Protein AF-A0A938H9A3-F1 (afdb_monomer)

Secondary structure (DSSP, 8-state):
----GGGTTTS-GGGG--S-TTSTTS-PPPHHHHHHHHHHHHH--------TTSPPPHHHHHHHHHHHHTS--GGG---EEEEEE-SHHHHHHHHHHTTT-HHHHH-S-EEEEEE-GGGHHHHHHHHHHHHHHT--SSPPHHHHHHHHIIIIIHHHHH---TT-HHHHHHHHHHHHHHHHS-------HHHHHHHTT-

Structure (mmCIF, N/CA/C/O backbone):
data_AF-A0A938H9A3-F1
#
_entry.id   AF-A0A938H9A3-F1
#
loop_
_atom_site.group_PDB
_atom_site.id
_atom_site.type_symbol
_atom_site.label_atom_id
_atom_site.label_alt_id
_atom_site.label_comp_id
_atom_site.label_asym_id
_atom_site.label_entity_id
_atom_site.label_seq_id
_atom_site.pdbx_PDB_ins_code
_atom_site.Cartn_x
_atom_site.Cartn_y
_atom_site.Cartn_z
_atom_site.occupancy
_atom_site.B_iso_or_equiv
_atom_site.auth_seq_id
_atom_site.auth_comp_id
_atom_site.auth_asym_id
_atom_site.auth_atom_id
_atom_site.pdbx_PDB_model_num
ATOM 1 N N . MET A 1 1 ? -1.604 11.537 12.075 1.00 36.50 1 MET A N 1
ATOM 2 C CA . MET A 1 1 ? -0.138 11.611 11.916 1.00 36.50 1 MET A CA 1
ATOM 3 C C . MET A 1 1 ? 0.189 11.120 10.515 1.00 36.50 1 MET A C 1
ATOM 5 O O . MET A 1 1 ? -0.029 9.947 10.255 1.00 36.50 1 MET A O 1
ATOM 9 N N . SER A 1 2 ? 0.586 12.010 9.600 1.00 35.44 2 SER A N 1
ATOM 10 C CA . SER A 1 2 ? 1.117 11.590 8.297 1.00 35.44 2 SER A CA 1
ATOM 11 C C . SER A 1 2 ? 2.516 11.046 8.558 1.00 35.44 2 SER A C 1
ATOM 13 O O . SER A 1 2 ? 3.365 11.792 9.040 1.00 35.44 2 SER A O 1
ATOM 15 N N . LEU A 1 3 ? 2.739 9.749 8.345 1.00 40.53 3 LEU A N 1
ATOM 16 C CA . LEU A 1 3 ? 4.088 9.190 8.403 1.00 40.53 3 LEU A CA 1
ATOM 17 C C . LEU A 1 3 ? 4.903 9.850 7.291 1.00 40.53 3 LEU A C 1
ATOM 19 O O . LEU A 1 3 ? 4.514 9.819 6.124 1.00 40.53 3 LEU A O 1
ATOM 23 N N . ASP A 1 4 ? 5.995 10.499 7.674 1.00 37.88 4 ASP A N 1
ATOM 24 C CA . ASP A 1 4 ? 6.901 11.155 6.746 1.00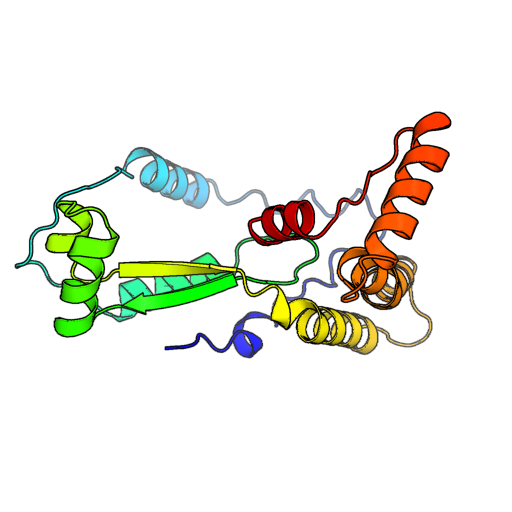 37.88 4 ASP A CA 1
ATOM 25 C C . ASP A 1 4 ? 7.704 10.084 5.994 1.00 37.88 4 ASP A C 1
ATOM 27 O O . ASP A 1 4 ? 8.732 9.583 6.456 1.00 37.88 4 ASP A O 1
ATOM 31 N N . LEU A 1 5 ? 7.150 9.658 4.856 1.00 44.19 5 LEU A N 1
ATOM 32 C CA . LEU A 1 5 ? 7.667 8.569 4.023 1.00 44.19 5 LEU A CA 1
ATOM 33 C C . LEU A 1 5 ? 9.072 8.860 3.465 1.00 44.19 5 LEU A C 1
ATOM 35 O O . LEU A 1 5 ? 9.740 7.933 3.011 1.00 44.19 5 LEU A O 1
ATOM 39 N N . GLU A 1 6 ? 9.557 10.106 3.536 1.00 43.22 6 GLU A N 1
ATOM 40 C CA . GLU A 1 6 ? 10.932 10.457 3.157 1.00 43.22 6 GLU A CA 1
ATOM 41 C C . GLU A 1 6 ? 11.979 9.785 4.060 1.00 43.22 6 GLU A C 1
ATOM 43 O O . GLU A 1 6 ? 13.072 9.461 3.596 1.00 43.22 6 GLU A O 1
ATOM 48 N N . LYS A 1 7 ? 11.638 9.473 5.319 1.00 39.75 7 LYS A N 1
ATOM 49 C CA . LYS A 1 7 ? 12.567 8.824 6.263 1.00 39.75 7 LYS A CA 1
ATOM 50 C C . LYS A 1 7 ? 12.681 7.306 6.099 1.00 39.75 7 LYS A C 1
ATOM 52 O O . LYS A 1 7 ? 13.639 6.718 6.590 1.00 39.75 7 LYS A O 1
ATOM 57 N N . ILE A 1 8 ? 11.742 6.665 5.402 1.00 45.97 8 ILE A N 1
ATOM 58 C CA . ILE A 1 8 ? 11.699 5.198 5.246 1.00 45.97 8 ILE A CA 1
ATOM 59 C C . ILE A 1 8 ? 12.479 4.741 3.988 1.00 45.97 8 ILE A C 1
ATOM 61 O O . ILE A 1 8 ? 12.881 3.585 3.878 1.00 45.97 8 ILE A O 1
ATOM 65 N N . GLY A 1 9 ? 12.776 5.657 3.058 1.00 43.03 9 GLY A N 1
ATOM 66 C CA . GLY A 1 9 ? 13.319 5.359 1.724 1.00 43.03 9 GLY A CA 1
ATOM 67 C C . GLY A 1 9 ? 14.836 5.159 1.584 1.00 43.03 9 GLY A C 1
ATOM 68 O O . GLY A 1 9 ? 15.297 4.989 0.459 1.00 43.03 9 GLY A O 1
ATOM 69 N N . SER A 1 10 ? 15.627 5.163 2.663 1.00 39.09 10 SER A N 1
ATOM 70 C CA . SER A 1 10 ? 17.102 5.072 2.578 1.00 39.09 10 SER A CA 1
ATOM 71 C C . SER A 1 10 ? 17.664 3.639 2.509 1.00 39.09 10 SER A C 1
ATOM 73 O O . SER A 1 10 ? 18.883 3.462 2.476 1.00 39.09 10 SER A O 1
ATOM 75 N N . LEU A 1 11 ? 16.828 2.599 2.491 1.00 38.78 11 LEU A N 1
ATOM 76 C CA . LEU A 1 11 ? 17.310 1.221 2.350 1.00 38.78 11 LEU A CA 1
ATOM 77 C C . LEU A 1 11 ? 17.548 0.892 0.870 1.00 38.78 11 LEU A C 1
ATOM 79 O O . LEU A 1 11 ? 16.657 0.393 0.193 1.00 38.78 11 LEU A O 1
ATOM 83 N N . ASP A 1 12 ? 18.740 1.241 0.380 1.00 36.50 12 ASP A N 1
ATOM 84 C CA . ASP A 1 12 ? 19.556 0.579 -0.658 1.00 36.50 12 ASP A CA 1
ATOM 85 C C . ASP A 1 12 ? 18.858 -0.319 -1.712 1.00 36.50 12 ASP A C 1
ATOM 87 O O . ASP A 1 12 ? 19.339 -1.393 -2.091 1.00 36.50 12 ASP A O 1
ATOM 91 N N . SER A 1 13 ? 17.735 0.136 -2.269 1.00 40.19 13 SER A N 1
ATOM 92 C CA . SER A 1 13 ? 16.970 -0.604 -3.286 1.00 40.19 13 SER A CA 1
ATOM 93 C C . SER A 1 13 ? 17.666 -0.657 -4.656 1.00 40.19 13 SER A C 1
ATOM 95 O O . SER A 1 13 ? 17.283 -1.447 -5.520 1.00 40.19 13 SER A O 1
ATOM 97 N N . TYR A 1 14 ? 18.742 0.115 -4.850 1.00 36.72 14 TYR A N 1
ATOM 98 C CA . TYR A 1 14 ? 19.507 0.163 -6.102 1.00 36.72 14 TYR A CA 1
ATOM 99 C C . TYR A 1 14 ? 20.665 -0.839 -6.181 1.00 36.72 14 TYR A C 1
ATOM 101 O O . TYR A 1 14 ? 21.208 -1.058 -7.265 1.00 36.72 14 TYR A O 1
ATOM 109 N N . SER A 1 15 ? 20.991 -1.533 -5.087 1.00 34.56 15 SER A N 1
ATOM 110 C CA . SER A 1 15 ? 22.020 -2.586 -5.074 1.00 34.56 15 SER A CA 1
ATOM 111 C C . SER A 1 15 ? 21.601 -3.874 -5.812 1.00 34.56 15 SER A C 1
ATOM 113 O O . SER A 1 15 ? 22.440 -4.724 -6.113 1.00 34.56 15 SER A O 1
ATOM 115 N N . CYS A 1 16 ? 20.317 -4.021 -6.162 1.00 37.44 16 CYS A N 1
ATOM 116 C CA . CYS A 1 16 ? 19.754 -5.269 -6.691 1.00 37.44 16 CYS A CA 1
ATOM 117 C C . CYS A 1 16 ? 19.621 -5.346 -8.226 1.00 37.44 16 CYS A C 1
ATOM 119 O O . CYS A 1 16 ? 19.144 -6.356 -8.737 1.00 37.44 16 CYS A O 1
ATOM 121 N N . LEU A 1 17 ? 20.068 -4.340 -8.990 1.00 39.31 17 LEU A N 1
ATOM 122 C CA . LEU A 1 17 ? 20.064 -4.383 -10.469 1.00 39.31 17 LEU A CA 1
ATOM 123 C C . LEU A 1 17 ? 21.443 -4.714 -11.072 1.00 39.31 17 LEU A C 1
ATOM 125 O O . LEU A 1 17 ? 21.772 -4.300 -12.186 1.00 39.31 17 LEU A O 1
ATOM 129 N N . GLY A 1 18 ? 22.251 -5.478 -10.332 1.00 35.09 18 GLY A N 1
ATOM 130 C CA . GLY A 1 18 ? 23.528 -6.026 -10.782 1.00 35.09 18 GLY A CA 1
ATOM 131 C C . GLY A 1 18 ? 23.355 -7.345 -11.536 1.00 35.09 18 GLY A C 1
ATOM 132 O O . GLY A 1 18 ? 22.731 -8.288 -11.057 1.00 35.09 18 GLY A O 1
ATOM 133 N N . ASN A 1 19 ? 23.937 -7.412 -12.729 1.00 40.81 19 ASN A N 1
ATOM 134 C CA . ASN A 1 19 ? 24.000 -8.595 -13.578 1.00 40.81 19 ASN A CA 1
ATOM 135 C C . ASN A 1 19 ? 24.748 -9.731 -12.844 1.00 40.81 19 ASN A C 1
ATOM 137 O O . ASN A 1 19 ? 25.963 -9.661 -12.677 1.00 40.81 19 ASN A O 1
ATOM 141 N N . GLY A 1 20 ? 24.039 -10.759 -12.369 1.00 37.12 20 GLY A N 1
ATOM 142 C CA . GLY A 1 20 ? 24.676 -11.894 -11.699 1.00 37.12 20 GLY A CA 1
ATOM 143 C C . GLY A 1 20 ? 23.688 -12.856 -11.050 1.00 37.12 20 GLY A C 1
ATOM 144 O O . GLY A 1 20 ? 23.306 -12.687 -9.897 1.00 37.12 20 GLY A O 1
ATOM 145 N N . ARG A 1 21 ? 23.352 -13.943 -11.753 1.00 39.38 21 ARG A N 1
ATOM 146 C CA . ARG A 1 21 ? 22.617 -15.112 -11.225 1.00 39.38 21 ARG A CA 1
ATOM 147 C C . ARG A 1 21 ? 23.347 -15.864 -10.086 1.00 39.38 21 ARG A C 1
ATOM 149 O O . ARG A 1 21 ? 22.930 -16.961 -9.735 1.00 39.38 21 ARG A O 1
ATOM 156 N N . SER A 1 22 ? 24.411 -15.311 -9.497 1.00 39.59 22 SER A N 1
ATOM 157 C CA . SER A 1 22 ? 25.271 -15.999 -8.523 1.00 39.59 22 SER A CA 1
ATOM 158 C C . SER A 1 22 ? 25.331 -15.386 -7.116 1.00 39.59 22 SER A C 1
ATOM 160 O O . SER A 1 22 ? 25.926 -16.012 -6.248 1.00 39.59 22 SER A O 1
ATOM 162 N N . LYS A 1 23 ? 24.704 -14.231 -6.826 1.00 40.59 23 LYS A N 1
ATOM 163 C CA . LYS A 1 23 ? 24.781 -13.594 -5.483 1.00 40.59 23 LYS A CA 1
ATOM 164 C C . LYS A 1 23 ? 23.559 -13.765 -4.566 1.00 40.59 23 LYS A C 1
ATOM 166 O O . LYS A 1 23 ? 23.610 -13.346 -3.419 1.00 40.59 23 LYS A O 1
ATOM 171 N N . LEU A 1 24 ? 22.483 -14.414 -5.015 1.00 44.06 24 LEU A N 1
ATOM 172 C CA . LEU A 1 24 ? 21.269 -14.625 -4.201 1.00 44.06 24 LEU A CA 1
ATOM 173 C C . LEU A 1 24 ? 21.320 -15.868 -3.290 1.00 44.06 24 LEU A C 1
ATOM 175 O O . LEU A 1 24 ? 20.321 -16.200 -2.660 1.00 44.06 24 LEU A O 1
ATOM 179 N N . ARG A 1 25 ? 22.452 -16.582 -3.223 1.00 40.28 25 ARG A N 1
ATOM 180 C CA . ARG A 1 25 ? 22.535 -17.882 -2.534 1.00 40.28 25 ARG A CA 1
ATOM 181 C C . ARG A 1 25 ? 22.954 -17.841 -1.062 1.00 40.28 25 ARG A C 1
ATOM 183 O O . ARG A 1 25 ? 22.993 -18.897 -0.447 1.00 40.28 25 ARG A O 1
ATOM 190 N N . GLU A 1 26 ? 23.200 -16.677 -0.468 1.00 51.53 26 GLU A N 1
ATOM 191 C CA . GLU A 1 26 ? 23.658 -16.587 0.927 1.00 51.53 26 GLU A CA 1
ATOM 192 C C . GLU A 1 26 ? 22.906 -15.514 1.708 1.00 51.53 26 GLU A C 1
ATOM 194 O O . GLU A 1 26 ? 23.331 -14.364 1.789 1.00 51.53 26 GLU A O 1
ATOM 199 N N . ARG A 1 27 ? 21.756 -15.924 2.252 1.00 54.56 27 ARG A N 1
ATOM 200 C CA . ARG A 1 27 ? 21.142 -15.488 3.522 1.00 54.56 27 ARG A CA 1
ATOM 201 C C . ARG A 1 27 ? 19.745 -16.105 3.590 1.00 54.56 27 ARG A C 1
ATOM 203 O O . ARG A 1 27 ? 18.732 -15.419 3.482 1.00 54.56 27 ARG A O 1
ATOM 210 N N . LEU A 1 28 ? 19.684 -17.430 3.728 1.00 54.91 28 LEU A N 1
ATOM 211 C CA . LEU A 1 28 ? 18.455 -18.037 4.235 1.00 54.91 28 LEU A CA 1
ATOM 212 C C . LEU A 1 28 ? 18.214 -17.441 5.634 1.00 54.91 28 LEU A C 1
ATOM 214 O O . LEU A 1 28 ? 19.179 -17.344 6.401 1.00 54.91 28 LEU A O 1
ATOM 218 N N . PRO A 1 29 ? 16.992 -16.984 5.962 1.00 59.75 29 PRO A N 1
ATOM 219 C CA . PRO A 1 29 ? 16.700 -16.505 7.306 1.00 59.75 29 PRO A CA 1
ATOM 220 C C . PRO A 1 29 ? 17.104 -17.587 8.308 1.00 59.75 29 PRO A C 1
ATOM 222 O O . PRO A 1 29 ? 16.873 -18.774 8.066 1.00 59.75 29 PRO A O 1
ATOM 225 N N . SER A 1 30 ? 17.755 -17.189 9.405 1.00 61.16 30 SER A N 1
ATOM 226 C CA . SER A 1 30 ? 18.121 -18.140 10.455 1.00 61.16 30 SER A CA 1
ATOM 227 C C . SER A 1 30 ? 16.869 -18.924 10.871 1.00 61.16 30 SER A C 1
ATOM 229 O O . SER A 1 30 ? 15.771 -18.364 10.925 1.00 61.16 30 SER A O 1
ATOM 231 N N . CYS A 1 31 ? 17.019 -20.225 11.137 1.00 62.62 31 CYS A N 1
ATOM 232 C CA . CYS A 1 31 ? 15.906 -21.125 11.476 1.00 62.62 31 CYS A CA 1
ATOM 233 C C . CYS A 1 31 ? 14.977 -20.531 12.561 1.00 62.62 31 CYS A C 1
ATOM 235 O O . CYS A 1 31 ? 13.755 -20.645 12.476 1.00 62.62 31 CYS A O 1
ATOM 237 N N . MET A 1 32 ? 15.558 -19.782 13.506 1.00 67.38 32 MET A N 1
ATOM 238 C CA . MET A 1 32 ? 14.850 -19.066 14.568 1.00 67.38 32 MET A CA 1
ATOM 239 C C . MET A 1 32 ? 13.850 -18.020 14.045 1.00 67.38 32 MET A C 1
ATOM 241 O O . MET A 1 32 ? 12.715 -17.973 14.509 1.00 67.38 32 MET A O 1
ATOM 245 N N . HIS A 1 33 ? 14.219 -17.203 13.050 1.00 80.62 33 HIS A N 1
ATOM 246 C CA . HIS A 1 33 ? 13.300 -16.207 12.482 1.00 80.62 33 HIS A CA 1
ATOM 247 C C . HIS A 1 33 ? 12.121 -16.857 11.753 1.00 80.62 33 HIS A C 1
ATOM 249 O O . HIS A 1 33 ?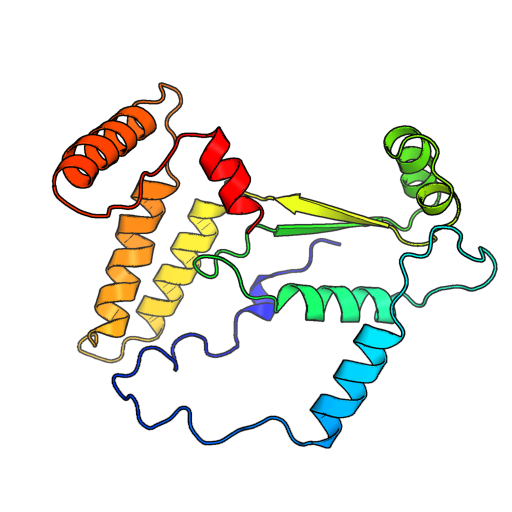 11.015 -16.320 11.778 1.00 80.62 33 HIS A O 1
ATOM 255 N N . SER A 1 34 ? 12.344 -18.020 11.133 1.00 88.44 34 SER A N 1
ATOM 256 C CA . SER A 1 34 ? 11.287 -18.763 10.444 1.00 88.44 34 SER A CA 1
ATOM 257 C C . SER A 1 34 ? 10.240 -19.308 11.416 1.00 88.44 34 SER A C 1
ATOM 259 O O . SER A 1 34 ? 9.051 -19.231 11.120 1.00 88.44 34 SER A O 1
ATOM 261 N N . GLN A 1 35 ? 10.661 -19.837 12.569 1.00 93.25 35 GLN A N 1
ATOM 262 C CA . GLN A 1 35 ? 9.745 -20.396 13.570 1.00 93.25 35 GLN A CA 1
ATOM 263 C C . GLN A 1 35 ? 8.886 -19.310 14.223 1.00 93.25 35 GLN A C 1
ATOM 265 O O . GLN A 1 35 ? 7.663 -19.409 14.194 1.00 93.25 35 GLN A O 1
ATOM 270 N N . SER A 1 36 ? 9.496 -18.225 14.711 1.00 94.12 36 SER A N 1
ATOM 271 C CA . SER A 1 36 ? 8.736 -17.123 15.317 1.00 94.12 36 SER A CA 1
ATOM 272 C C . SER A 1 36 ? 7.763 -16.472 14.330 1.00 94.12 36 SER A C 1
ATOM 274 O O . SER A 1 36 ? 6.666 -16.069 14.709 1.00 94.12 36 SER A O 1
ATOM 276 N N . PHE A 1 37 ? 8.134 -16.369 13.048 1.00 92.94 37 PHE A N 1
ATOM 277 C CA . PHE A 1 37 ? 7.213 -15.872 12.027 1.00 92.94 37 PHE A CA 1
ATOM 278 C C . PHE A 1 37 ? 6.019 -16.815 11.829 1.00 92.94 37 PHE A C 1
ATOM 280 O O . PHE A 1 37 ? 4.882 -16.346 11.762 1.00 92.94 37 PHE A O 1
ATOM 287 N N . GLN A 1 38 ? 6.263 -18.127 11.787 1.00 94.81 38 GLN A N 1
ATOM 288 C CA . GLN A 1 38 ? 5.207 -19.129 11.661 1.00 94.81 38 GLN A CA 1
ATOM 289 C C . GLN A 1 38 ? 4.230 -19.069 12.845 1.00 94.81 38 GLN A C 1
ATOM 291 O O . GLN A 1 38 ? 3.022 -19.009 12.633 1.00 94.81 38 GLN A O 1
ATOM 296 N N . GLU A 1 39 ? 4.735 -18.960 14.076 1.00 96.69 39 GLU A N 1
ATOM 297 C CA . GLU A 1 39 ? 3.906 -18.801 15.279 1.00 96.69 39 GLU A CA 1
ATOM 298 C C . GLU A 1 39 ? 3.004 -17.562 15.209 1.00 96.69 39 GLU A C 1
ATOM 300 O O . GLU A 1 39 ? 1.823 -17.634 15.544 1.00 96.69 39 GLU A O 1
ATOM 305 N N . ILE A 1 40 ? 3.522 -16.425 14.726 1.00 95.94 40 ILE A N 1
ATOM 306 C CA . ILE A 1 40 ? 2.727 -15.200 14.544 1.00 95.94 40 ILE A CA 1
ATOM 307 C C . ILE A 1 40 ? 1.599 -15.430 13.530 1.00 95.94 40 ILE A C 1
ATOM 309 O O . ILE A 1 40 ? 0.461 -15.007 13.764 1.00 95.94 40 ILE A O 1
ATOM 313 N N . VAL A 1 41 ? 1.897 -16.092 12.407 1.00 96.12 41 VAL A N 1
ATOM 314 C CA . VAL A 1 41 ? 0.906 -16.410 11.367 1.00 96.12 41 VAL A CA 1
ATOM 315 C C . VAL A 1 41 ? -0.181 -17.335 11.918 1.00 96.12 41 VAL A C 1
ATOM 317 O O . VAL A 1 41 ? -1.368 -17.052 11.726 1.00 96.12 41 VAL A O 1
ATOM 320 N N . ASP A 1 42 ? 0.209 -18.375 12.654 1.00 97.38 42 ASP A N 1
ATOM 321 C CA . ASP A 1 42 ? -0.698 -19.377 13.219 1.00 97.38 42 ASP A CA 1
ATOM 322 C C . ASP A 1 42 ? -1.502 -18.853 14.409 1.00 97.38 42 ASP A C 1
ATOM 324 O O . ASP A 1 42 ? -2.630 -19.301 14.635 1.00 97.38 42 ASP A O 1
ATOM 328 N N . PHE A 1 43 ? -0.974 -17.881 15.152 1.00 97.81 43 PHE A N 1
ATOM 329 C CA . PHE A 1 43 ? -1.671 -17.221 16.254 1.00 97.81 43 PHE A CA 1
ATOM 330 C C . PHE A 1 43 ? -2.702 -16.195 15.765 1.00 97.81 43 PHE A C 1
ATOM 332 O O . PHE A 1 43 ? -3.758 -16.032 16.378 1.00 97.81 43 PHE A O 1
ATOM 339 N N . ARG A 1 44 ? -2.439 -15.502 14.649 1.00 97.06 44 ARG A N 1
ATOM 340 C CA . ARG A 1 44 ? -3.284 -14.401 14.158 1.00 97.06 44 ARG A CA 1
ATOM 341 C C . ARG A 1 44 ? -4.741 -14.836 13.958 1.00 97.06 44 ARG A C 1
ATOM 343 O O . ARG A 1 44 ? -5.046 -15.782 13.231 1.00 97.06 44 ARG A O 1
ATOM 350 N N . ARG A 1 45 ? -5.682 -14.070 14.515 1.00 96.50 45 ARG A N 1
ATOM 351 C CA . ARG A 1 45 ? -7.130 -14.231 14.295 1.00 96.50 45 ARG A CA 1
ATOM 352 C C . ARG A 1 45 ? -7.762 -12.923 13.828 1.00 96.50 45 ARG A C 1
ATOM 354 O O . ARG A 1 45 ? -7.257 -11.837 14.098 1.00 96.50 45 ARG A O 1
ATOM 361 N N . SER A 1 46 ? -8.880 -13.029 13.111 1.00 96.31 46 SER A N 1
ATOM 362 C CA . SER A 1 46 ? -9.729 -11.876 12.789 1.00 96.31 46 SER A CA 1
ATOM 363 C C . SER A 1 46 ? -10.646 -11.575 13.975 1.00 96.31 46 SER A C 1
ATOM 365 O O . SER A 1 46 ? -11.785 -12.047 14.024 1.00 96.31 46 SER A O 1
ATOM 367 N N . ASN A 1 47 ? -10.130 -10.809 14.933 1.00 94.94 47 ASN A N 1
ATOM 368 C CA . ASN A 1 47 ? -10.866 -10.392 16.124 1.00 94.94 47 ASN A CA 1
ATOM 369 C C . ASN A 1 47 ? -11.874 -9.292 15.766 1.00 94.94 47 ASN A C 1
ATOM 371 O O . ASN A 1 47 ? -11.555 -8.366 15.024 1.00 94.94 47 ASN A O 1
ATOM 375 N N . ARG A 1 48 ? -13.109 -9.420 16.264 1.00 96.38 48 ARG A N 1
ATOM 376 C CA . ARG A 1 48 ? -14.230 -8.510 15.945 1.00 96.38 48 ARG A CA 1
ATOM 377 C C . ARG A 1 48 ? -14.868 -7.865 17.176 1.00 96.38 48 ARG A C 1
ATOM 379 O O . ARG A 1 48 ? -15.877 -7.179 17.050 1.00 96.38 48 ARG A O 1
ATOM 386 N N . LEU A 1 49 ? -14.294 -8.113 18.344 1.00 96.25 49 LEU A N 1
ATOM 387 C CA . LEU A 1 49 ? -14.680 -7.544 19.623 1.00 96.25 49 LEU A CA 1
ATOM 388 C C . LEU A 1 49 ? -13.392 -7.357 20.422 1.00 96.25 49 LEU A C 1
ATOM 390 O O . LEU A 1 49 ? -12.561 -8.265 20.461 1.00 96.25 49 LEU A O 1
ATOM 394 N N . PHE A 1 50 ? -13.221 -6.176 20.997 1.00 95.81 50 PHE A N 1
ATOM 395 C CA . PHE A 1 50 ? -12.023 -5.789 21.733 1.00 95.81 50 PHE A CA 1
ATOM 396 C C . PHE A 1 50 ? -12.427 -5.391 23.147 1.00 95.81 50 PHE A C 1
ATOM 398 O O . PHE A 1 50 ? -13.482 -4.786 23.333 1.00 95.81 50 PHE A O 1
ATOM 405 N N . ASP A 1 51 ? -11.603 -5.738 24.130 1.00 96.06 51 ASP A N 1
ATOM 406 C CA . ASP A 1 51 ? -11.796 -5.258 25.493 1.00 96.06 51 ASP A CA 1
ATOM 407 C C . ASP A 1 51 ? -11.439 -3.771 25.565 1.00 96.0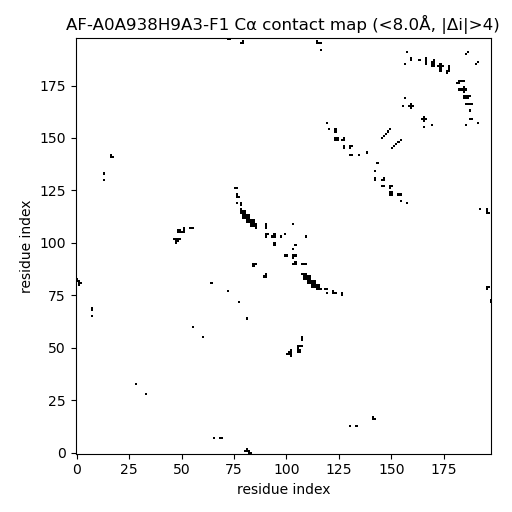6 51 ASP A C 1
ATOM 409 O O . ASP A 1 51 ? -10.305 -3.373 25.301 1.00 96.06 51 ASP A O 1
ATOM 413 N N . THR A 1 52 ? -12.417 -2.946 25.928 1.00 93.12 52 THR A N 1
ATOM 414 C CA . THR A 1 52 ? -12.248 -1.495 26.021 1.00 93.12 52 THR A CA 1
ATOM 415 C C . THR A 1 52 ? -11.411 -1.076 27.223 1.00 93.12 52 THR A C 1
ATOM 417 O O . THR A 1 52 ? -10.926 0.051 27.233 1.00 93.12 52 THR A O 1
ATOM 420 N N . ASN A 1 53 ? -11.220 -1.961 28.206 1.00 95.00 53 ASN A N 1
ATOM 421 C CA . ASN A 1 53 ? -10.454 -1.682 29.422 1.00 95.00 53 ASN A CA 1
ATOM 422 C C . ASN A 1 53 ? -8.961 -1.991 29.282 1.00 95.00 53 ASN A C 1
ATOM 424 O O . ASN A 1 53 ? -8.177 -1.583 30.134 1.00 95.00 53 ASN A O 1
ATOM 428 N N . THR A 1 54 ? -8.559 -2.693 28.220 1.00 94.69 54 THR A N 1
ATOM 429 C CA . THR A 1 54 ? -7.155 -3.010 27.951 1.00 94.69 54 THR A CA 1
ATOM 430 C C . THR A 1 54 ? -6.584 -1.985 26.969 1.00 94.69 54 THR A C 1
ATOM 432 O O . THR A 1 54 ? -6.879 -2.075 25.775 1.00 94.69 54 THR A O 1
ATOM 435 N N . PRO A 1 55 ? -5.808 -0.983 27.421 1.00 92.81 55 PRO A N 1
ATOM 436 C CA . PRO A 1 55 ? -5.234 0.014 26.530 1.00 92.81 55 PRO A CA 1
ATOM 437 C C . PRO A 1 55 ? -4.173 -0.600 25.611 1.00 92.81 55 PRO A C 1
ATOM 439 O O . PRO A 1 55 ? -3.383 -1.447 26.033 1.00 92.81 55 PRO A O 1
ATOM 442 N N . VAL A 1 56 ? -4.111 -0.135 24.363 1.00 94.06 56 VAL A N 1
ATOM 443 C CA . VAL A 1 56 ? -3.002 -0.447 23.451 1.00 94.06 56 VAL A CA 1
ATOM 444 C C . VAL A 1 56 ? -2.014 0.723 23.440 1.00 94.06 56 VAL A C 1
ATOM 446 O O . VAL A 1 56 ? -2.414 1.840 23.115 1.00 94.06 56 VAL A O 1
ATOM 449 N N . PRO A 1 57 ? -0.729 0.505 23.765 1.00 96.25 57 PRO A N 1
ATOM 450 C CA . PRO A 1 57 ? 0.253 1.582 23.734 1.00 96.25 57 PRO A CA 1
ATOM 451 C C . PRO A 1 57 ? 0.477 2.142 22.322 1.00 96.25 57 PRO A C 1
ATOM 453 O O . PRO A 1 57 ? 0.515 1.404 21.331 1.00 96.25 57 PRO A O 1
ATOM 456 N N . GLU A 1 58 ? 0.665 3.456 22.225 1.00 96.06 58 GLU A N 1
ATOM 457 C CA . GLU A 1 58 ? 0.807 4.174 20.954 1.00 96.06 58 GLU A CA 1
ATOM 458 C C . GLU A 1 58 ? 2.030 3.720 20.149 1.00 96.06 58 GLU A C 1
ATOM 460 O O . GLU A 1 58 ? 1.962 3.551 18.928 1.00 96.06 58 GLU A O 1
ATOM 465 N N . GLU A 1 59 ? 3.133 3.442 20.836 1.00 97.38 59 GLU A N 1
ATOM 466 C CA . GLU A 1 59 ? 4.377 2.961 20.249 1.00 97.38 59 GLU A CA 1
ATOM 467 C C . GLU A 1 59 ? 4.215 1.595 19.568 1.00 97.38 59 GLU A C 1
ATOM 469 O O . GLU A 1 59 ? 4.912 1.294 18.596 1.00 97.38 59 GLU A O 1
ATOM 474 N N . VAL A 1 60 ? 3.266 0.767 20.024 1.00 96.56 60 VAL A N 1
ATOM 475 C CA . VAL A 1 60 ? 2.962 -0.521 19.389 1.00 96.56 60 VAL A CA 1
ATOM 476 C C . VAL A 1 60 ? 2.317 -0.292 18.026 1.00 96.56 60 VAL A C 1
ATOM 478 O O . VAL A 1 60 ? 2.698 -0.953 17.052 1.00 96.56 60 VAL A O 1
ATOM 481 N N . ILE A 1 61 ? 1.383 0.658 17.934 1.00 96.56 61 ILE A N 1
ATOM 482 C CA . ILE A 1 61 ? 0.724 1.011 16.673 1.00 96.56 61 ILE A CA 1
ATOM 483 C C . ILE A 1 61 ? 1.720 1.664 15.718 1.00 96.56 61 ILE A C 1
ATOM 485 O O . ILE A 1 61 ? 1.843 1.219 14.577 1.00 96.56 61 ILE A O 1
ATOM 489 N N . GLN A 1 62 ? 2.484 2.653 16.187 1.00 96.88 62 GLN A N 1
ATOM 490 C CA . GLN A 1 62 ? 3.481 3.337 15.367 1.00 96.88 62 GLN A CA 1
ATOM 491 C C . GLN A 1 62 ? 4.499 2.353 14.779 1.00 96.88 62 GLN A C 1
ATOM 493 O O . GLN A 1 62 ? 4.672 2.303 13.561 1.00 96.88 62 GLN A O 1
ATOM 498 N N . ARG A 1 63 ? 5.098 1.498 15.617 1.00 97.75 63 ARG A N 1
ATOM 499 C CA . ARG A 1 63 ? 6.059 0.480 15.170 1.00 97.75 63 ARG A CA 1
ATOM 500 C C . ARG A 1 63 ? 5.447 -0.494 14.163 1.00 97.75 63 ARG A C 1
ATOM 502 O O . ARG A 1 63 ? 6.135 -0.980 13.267 1.00 97.75 63 ARG A O 1
ATOM 509 N N . SER A 1 64 ? 4.160 -0.807 14.304 1.00 96.44 64 SER A N 1
ATOM 510 C CA . SER A 1 64 ? 3.453 -1.672 13.354 1.00 96.44 64 SER A CA 1
ATOM 511 C C . SER A 1 64 ? 3.256 -0.987 12.000 1.00 96.44 64 SER A C 1
ATOM 513 O O . SER A 1 64 ? 3.449 -1.628 10.970 1.00 96.44 64 SER A O 1
ATOM 515 N N . LEU A 1 65 ? 2.940 0.311 11.983 1.00 96.31 65 LEU A N 1
ATOM 516 C CA . LEU A 1 65 ? 2.805 1.092 10.750 1.00 96.31 65 LEU A CA 1
ATOM 517 C C . LEU A 1 65 ? 4.150 1.300 10.039 1.00 96.31 65 LEU A C 1
ATOM 519 O O . LEU A 1 65 ? 4.215 1.167 8.820 1.00 96.31 65 LEU A O 1
ATOM 523 N N . GLU A 1 66 ? 5.226 1.558 10.786 1.00 95.94 66 GLU A N 1
ATOM 524 C CA . GLU A 1 66 ? 6.591 1.650 10.244 1.00 95.94 66 GLU A CA 1
ATOM 525 C C . GLU A 1 66 ? 7.004 0.340 9.560 1.00 95.94 66 GLU A C 1
ATOM 527 O O . GLU A 1 66 ? 7.517 0.354 8.444 1.00 95.94 66 GLU A O 1
ATOM 532 N N . ARG A 1 67 ? 6.707 -0.808 10.182 1.00 95.62 67 ARG A N 1
ATOM 533 C CA . ARG A 1 67 ? 6.929 -2.129 9.572 1.00 95.62 67 ARG A CA 1
ATOM 534 C C . ARG A 1 67 ? 6.051 -2.350 8.344 1.00 95.62 67 ARG A C 1
ATOM 536 O O . ARG A 1 67 ? 6.540 -2.858 7.342 1.00 95.62 67 ARG A O 1
ATOM 543 N N . ALA A 1 68 ? 4.776 -1.965 8.402 1.00 95.12 68 ALA A N 1
ATOM 544 C CA . ALA A 1 68 ? 3.859 -2.098 7.272 1.00 95.12 68 ALA A CA 1
ATOM 545 C C . ALA A 1 68 ? 4.321 -1.277 6.057 1.00 95.12 68 ALA A C 1
ATOM 547 O O . ALA A 1 68 ? 4.197 -1.747 4.926 1.00 95.12 68 ALA A O 1
ATOM 548 N N . ALA A 1 69 ? 4.914 -0.100 6.278 1.00 92.94 69 ALA A N 1
ATOM 549 C CA . ALA A 1 69 ? 5.451 0.752 5.218 1.00 92.94 69 ALA A CA 1
ATOM 550 C C . ALA A 1 69 ? 6.632 0.122 4.451 1.00 92.94 69 ALA A C 1
ATOM 552 O O . ALA A 1 69 ? 6.885 0.515 3.316 1.00 92.94 69 ALA A O 1
ATOM 553 N N . LEU A 1 70 ? 7.313 -0.879 5.026 1.00 93.44 70 LEU A N 1
ATOM 554 C CA . LEU A 1 70 ? 8.379 -1.642 4.360 1.00 93.44 70 LEU A CA 1
ATOM 555 C C . LEU A 1 70 ? 7.849 -2.704 3.385 1.00 93.44 70 LEU A C 1
ATOM 557 O O . LEU A 1 70 ? 8.641 -3.411 2.759 1.00 93.44 70 LEU A O 1
ATOM 561 N N . SER A 1 71 ? 6.527 -2.851 3.261 1.00 93.06 71 SER A N 1
ATOM 562 C CA . SER A 1 71 ? 5.936 -3.792 2.310 1.00 93.06 71 SER A CA 1
ATOM 563 C C . SER A 1 71 ? 6.386 -3.463 0.879 1.00 93.06 71 SER A C 1
ATOM 565 O O . SER A 1 71 ? 6.459 -2.288 0.506 1.00 93.06 71 SER A O 1
ATOM 567 N N . PRO A 1 72 ? 6.675 -4.472 0.039 1.00 92.69 72 PRO A N 1
ATOM 568 C CA . PRO A 1 72 ? 6.955 -4.233 -1.370 1.00 92.69 72 PRO A CA 1
ATOM 569 C C . PRO A 1 72 ? 5.696 -3.722 -2.082 1.00 92.69 72 PRO A C 1
ATOM 571 O O . PRO A 1 72 ? 4.583 -4.110 -1.738 1.00 92.69 72 PRO A O 1
ATOM 574 N N . ASN A 1 73 ? 5.874 -2.884 -3.104 1.00 91.19 73 ASN A N 1
ATOM 575 C CA . ASN A 1 73 ? 4.791 -2.438 -3.984 1.00 91.19 73 ASN A CA 1
ATOM 576 C C . ASN A 1 73 ? 5.268 -2.229 -5.413 1.00 91.19 73 ASN A C 1
ATOM 578 O O . ASN A 1 73 ? 6.470 -2.136 -5.691 1.00 91.19 73 ASN A O 1
ATOM 582 N N . SER A 1 74 ? 4.303 -2.139 -6.326 1.00 88.31 74 SER A N 1
ATOM 583 C CA . SER A 1 74 ? 4.595 -1.957 -7.740 1.00 88.31 74 SER A CA 1
ATOM 584 C C . SER A 1 74 ? 5.422 -0.695 -7.962 1.00 88.31 74 SER A C 1
ATOM 586 O O . SER A 1 74 ? 5.022 0.410 -7.589 1.00 88.31 74 SER A O 1
ATOM 588 N N . SER A 1 75 ? 6.564 -0.860 -8.633 1.00 91.25 75 SER A N 1
ATOM 589 C CA . SER A 1 75 ? 7.456 0.245 -9.001 1.00 91.25 75 SER A CA 1
ATOM 590 C C . SER A 1 75 ? 8.032 1.021 -7.811 1.00 91.25 75 SER A C 1
ATOM 592 O O . SER A 1 75 ? 8.537 2.116 -8.021 1.00 91.25 75 SER A O 1
ATOM 594 N N . ASN A 1 76 ? 7.927 0.507 -6.579 1.00 93.75 76 ASN A N 1
ATOM 595 C CA . ASN A 1 76 ? 8.312 1.230 -5.364 1.00 93.75 76 ASN A CA 1
ATOM 596 C C . ASN A 1 76 ? 7.723 2.660 -5.297 1.00 93.75 76 ASN A C 1
ATOM 598 O O . ASN A 1 76 ? 8.384 3.621 -4.904 1.00 93.75 76 ASN A O 1
ATOM 602 N N . MET A 1 77 ? 6.479 2.821 -5.748 1.00 93.12 77 MET A N 1
ATOM 603 C CA . MET A 1 77 ? 5.793 4.113 -5.783 1.00 93.12 77 MET A CA 1
ATOM 604 C C . MET A 1 77 ? 5.169 4.488 -4.439 1.00 93.12 77 MET A C 1
ATOM 606 O O . MET A 1 77 ? 4.920 5.669 -4.217 1.00 93.12 77 MET A O 1
ATOM 610 N N . GLN A 1 78 ? 4.917 3.505 -3.564 1.00 93.44 78 GLN A N 1
ATOM 611 C CA . GLN A 1 78 ? 4.398 3.704 -2.203 1.00 93.44 78 GLN A CA 1
ATOM 612 C C . GLN A 1 78 ? 3.168 4.630 -2.188 1.00 93.44 78 GLN A C 1
ATOM 614 O O . GLN A 1 78 ? 3.110 5.622 -1.463 1.00 93.44 78 GLN A O 1
ATOM 619 N N . LEU A 1 79 ? 2.182 4.333 -3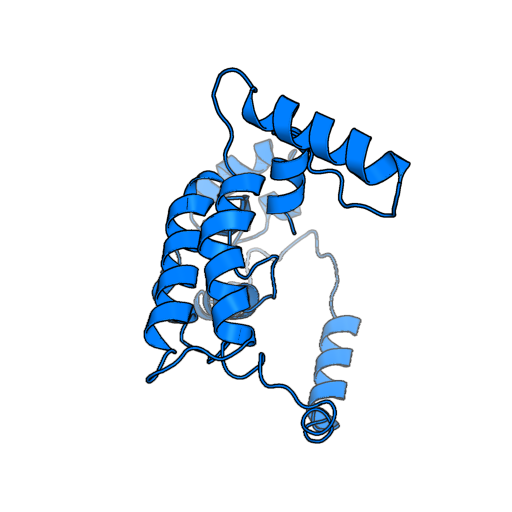.043 1.00 94.25 79 LEU A N 1
ATOM 620 C CA . LEU A 1 79 ? 0.959 5.134 -3.201 1.00 94.25 79 LEU A CA 1
ATOM 621 C C . LEU A 1 79 ? -0.093 4.798 -2.137 1.00 94.25 79 LEU A C 1
ATOM 623 O O . LEU A 1 79 ? -1.287 4.818 -2.425 1.00 94.25 79 LEU A O 1
ATOM 627 N N . TRP A 1 80 ? 0.338 4.488 -0.920 1.00 94.25 80 TRP A N 1
ATOM 628 C CA . TRP A 1 80 ? -0.526 4.262 0.231 1.00 94.25 80 TRP A CA 1
ATOM 629 C C . TRP A 1 80 ? -0.378 5.381 1.248 1.00 94.25 80 TRP A C 1
ATOM 631 O O . TRP A 1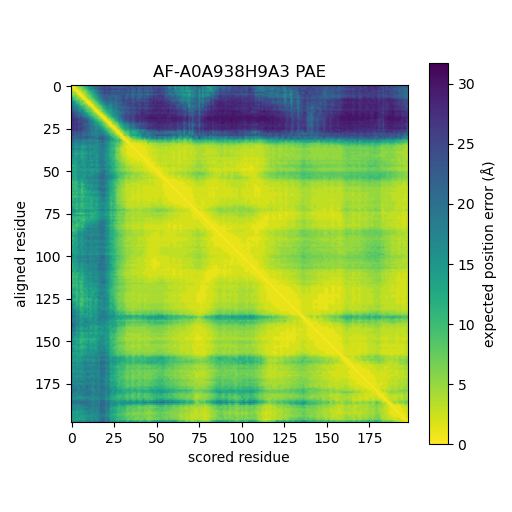 80 ? 0.674 6.003 1.384 1.00 94.25 80 TRP A O 1
ATOM 641 N N . GLU A 1 81 ? -1.442 5.594 2.004 1.00 94.56 81 GLU A N 1
ATOM 642 C CA . GLU A 1 81 ? -1.438 6.437 3.185 1.00 94.56 81 GLU A CA 1
ATOM 643 C C . GLU A 1 81 ? -2.276 5.785 4.282 1.00 94.56 81 GLU A C 1
ATOM 645 O O . GLU A 1 81 ? -3.282 5.119 4.015 1.00 94.56 81 GLU A O 1
ATOM 650 N N . PHE A 1 82 ? -1.814 5.947 5.522 1.00 95.69 82 PHE A N 1
ATOM 651 C CA . PHE A 1 82 ? -2.429 5.362 6.705 1.00 95.69 82 PHE A CA 1
ATOM 652 C C . PHE A 1 82 ? -2.963 6.481 7.597 1.00 95.69 82 PHE A C 1
ATOM 654 O O . PHE A 1 82 ? -2.194 7.254 8.173 1.00 95.69 82 PHE A O 1
ATOM 661 N N . HIS A 1 83 ? -4.282 6.546 7.760 1.00 96.56 83 HIS A N 1
ATOM 662 C CA . HIS A 1 83 ? -4.904 7.420 8.746 1.00 96.56 83 HIS A CA 1
ATOM 663 C C . HIS A 1 83 ? -5.100 6.648 10.043 1.00 96.56 83 HIS A C 1
ATOM 665 O O . HIS A 1 83 ? -5.973 5.788 10.150 1.00 96.56 83 HIS A O 1
ATOM 671 N N . TRP A 1 84 ? -4.273 6.964 11.034 1.00 97.56 84 TRP A N 1
ATOM 672 C CA . TRP A 1 84 ? -4.427 6.437 12.382 1.00 97.56 84 TRP A CA 1
ATOM 673 C C . TRP A 1 84 ? -5.436 7.271 13.175 1.00 97.56 84 TRP A C 1
ATOM 675 O O . TRP A 1 84 ? -5.166 8.415 13.549 1.00 97.56 84 TRP A O 1
ATOM 685 N N . ILE A 1 85 ? -6.600 6.676 13.419 1.00 97.31 85 ILE A N 1
ATOM 686 C CA . ILE A 1 85 ? -7.722 7.244 14.160 1.00 97.31 85 ILE A CA 1
ATOM 687 C C . ILE A 1 85 ? -7.685 6.698 15.590 1.00 97.31 85 ILE A C 1
ATOM 689 O O . ILE A 1 85 ? -7.673 5.483 15.796 1.00 97.31 85 ILE A O 1
ATOM 693 N N . LYS A 1 86 ? -7.654 7.602 16.574 1.00 95.50 86 LYS A N 1
ATOM 694 C CA . LYS A 1 86 ? -7.595 7.261 18.007 1.00 95.50 86 LYS A CA 1
ATOM 695 C C . LYS A 1 86 ? -8.417 8.173 18.923 1.00 95.50 86 LYS A C 1
ATOM 697 O O . LYS A 1 86 ? -8.601 7.845 20.087 1.00 95.50 86 LYS A O 1
ATOM 702 N N . SER A 1 87 ? -8.892 9.326 18.442 1.00 96.50 87 SER A N 1
ATOM 703 C CA . SER A 1 87 ? -9.746 10.192 19.261 1.00 96.50 87 SER A CA 1
ATOM 704 C C . SER A 1 87 ? -11.136 9.578 19.395 1.00 96.50 87 SER A C 1
ATOM 706 O O . SER A 1 87 ? -11.670 9.034 18.429 1.00 96.50 87 SER A O 1
ATOM 708 N N . ALA A 1 88 ? -11.736 9.692 20.580 1.00 95.19 88 ALA A N 1
ATOM 709 C CA . ALA A 1 88 ? -13.060 9.136 20.850 1.00 95.19 88 ALA A CA 1
ATOM 710 C C . ALA A 1 88 ? -14.119 9.655 19.860 1.00 95.19 88 ALA A C 1
ATOM 712 O O . ALA A 1 88 ? -14.909 8.875 19.340 1.00 95.19 88 ALA A O 1
ATOM 713 N N . GLU A 1 89 ? -14.077 10.951 19.538 1.00 97.62 89 GLU A N 1
ATOM 714 C CA . GLU A 1 89 ? -14.978 11.580 18.567 1.00 97.62 89 GLU A CA 1
ATOM 715 C C . GLU A 1 89 ? -14.845 10.968 17.164 1.00 97.62 89 GLU A C 1
ATOM 717 O O . GLU A 1 89 ? -15.840 10.578 16.554 1.00 97.62 89 GLU A O 1
ATOM 722 N N . ALA A 1 90 ? -13.615 10.822 16.660 1.00 97.12 90 ALA A N 1
ATOM 723 C CA . ALA A 1 90 ? -13.394 10.264 15.330 1.00 97.12 90 ALA A CA 1
ATOM 724 C C . ALA A 1 90 ? -13.677 8.754 15.285 1.00 97.12 90 ALA A C 1
ATOM 726 O O . ALA A 1 90 ? -14.177 8.249 14.288 1.00 97.12 90 ALA A O 1
ATOM 727 N N . LEU A 1 91 ? -13.405 8.011 16.361 1.00 97.00 91 LEU A N 1
ATOM 728 C CA . LEU A 1 91 ? -13.786 6.599 16.446 1.00 97.00 91 LEU A CA 1
ATOM 729 C C . LEU A 1 91 ? -15.312 6.438 16.448 1.00 97.00 91 LEU A C 1
ATOM 731 O O . LEU A 1 91 ? -15.829 5.573 15.743 1.00 97.00 91 LEU A O 1
ATOM 735 N N . ALA A 1 92 ? -16.033 7.296 17.176 1.00 97.06 92 ALA A N 1
ATOM 736 C CA . ALA A 1 92 ? -17.492 7.292 17.202 1.00 97.06 92 ALA A CA 1
ATOM 737 C C . ALA A 1 92 ? -18.090 7.586 15.817 1.00 97.06 92 ALA A C 1
ATOM 739 O O . ALA A 1 92 ? -19.038 6.914 15.411 1.00 97.06 92 ALA A O 1
ATOM 740 N N . SER A 1 93 ? -17.508 8.521 15.055 1.00 97.44 93 SER A N 1
ATOM 741 C CA . SER A 1 93 ? -17.964 8.816 13.690 1.00 97.44 93 SER A CA 1
ATOM 742 C C . SER A 1 93 ? -17.687 7.678 12.698 1.00 97.44 93 SER A C 1
ATOM 744 O O . SER A 1 93 ? -18.443 7.508 11.740 1.00 97.44 93 SER A O 1
ATOM 746 N N . MET A 1 94 ? -16.680 6.833 12.951 1.00 97.44 94 MET A N 1
ATOM 747 C CA . MET A 1 94 ? -16.406 5.642 12.136 1.00 97.44 94 MET A CA 1
ATOM 748 C C . MET A 1 94 ? -17.436 4.521 12.325 1.00 97.44 94 MET A C 1
ATOM 750 O O . MET A 1 94 ? -17.655 3.741 11.401 1.00 97.44 94 MET A O 1
ATOM 754 N N . VAL A 1 95 ? -18.097 4.419 13.482 1.00 97.50 95 VAL A N 1
ATOM 755 C CA . VAL A 1 95 ? -19.061 3.340 13.773 1.00 97.50 95 VAL A CA 1
ATOM 756 C C . VAL A 1 95 ? -20.179 3.221 12.721 1.00 97.50 95 VAL A C 1
ATOM 758 O O . VAL A 1 95 ? -20.345 2.120 12.178 1.00 97.50 95 VAL A O 1
ATOM 761 N N . PRO A 1 96 ? -20.938 4.287 12.388 1.00 97.75 96 PRO A N 1
ATOM 762 C CA . PRO A 1 96 ? -21.981 4.199 11.367 1.00 97.75 96 PRO A CA 1
ATOM 763 C C . PRO A 1 96 ? -21.412 3.958 9.962 1.00 97.75 96 PRO A C 1
ATOM 765 O O . PRO A 1 96 ? -22.019 3.225 9.183 1.00 97.75 96 PRO A O 1
ATOM 768 N N . LEU A 1 97 ? -20.226 4.498 9.652 1.00 97.06 97 LEU A N 1
ATOM 769 C CA . LEU A 1 97 ? -19.540 4.274 8.370 1.00 97.06 97 LEU A CA 1
ATOM 770 C C . LEU A 1 97 ? -19.111 2.809 8.195 1.00 97.06 97 LEU A C 1
ATOM 772 O O . LEU A 1 97 ? -19.123 2.275 7.089 1.00 97.06 97 LEU A O 1
ATOM 776 N N . CYS A 1 98 ? -18.801 2.137 9.302 1.00 96.88 98 CYS A N 1
ATOM 777 C CA . CYS A 1 98 ? -18.461 0.719 9.365 1.00 96.88 98 CYS A CA 1
ATOM 778 C C . CYS A 1 98 ? -19.689 -0.184 9.580 1.00 96.88 98 CYS A C 1
ATOM 780 O O . CYS A 1 98 ? -19.549 -1.299 10.092 1.00 96.88 98 CYS A O 1
ATOM 782 N N . LEU A 1 99 ? -20.890 0.278 9.203 1.00 97.50 99 LEU A N 1
ATOM 783 C CA . LEU A 1 99 ? -22.154 -0.463 9.303 1.00 97.50 99 LEU A CA 1
ATOM 784 C C . LEU A 1 99 ? -22.463 -0.954 10.720 1.00 97.50 99 LEU A C 1
ATOM 786 O O . LEU A 1 99 ? -23.007 -2.042 10.901 1.00 97.50 99 LEU A O 1
ATOM 790 N N . ASN A 1 100 ? -22.102 -0.169 11.738 1.00 97.00 100 ASN A N 1
ATOM 791 C CA . ASN A 1 100 ? -22.366 -0.517 13.129 1.00 97.00 100 ASN A CA 1
ATOM 792 C C . ASN A 1 100 ? -21.786 -1.898 13.497 1.00 97.00 100 ASN A C 1
ATOM 794 O O . ASN A 1 100 ? -22.442 -2.687 14.178 1.00 97.00 100 ASN A O 1
ATOM 798 N N . GLN A 1 101 ? -20.568 -2.216 13.056 1.00 96.88 101 GLN A N 1
ATOM 799 C CA . GLN A 1 101 ? -19.869 -3.435 13.472 1.00 96.88 101 GLN A CA 1
ATOM 800 C C . GLN A 1 101 ? -19.257 -3.295 14.873 1.00 96.88 101 GLN A C 1
ATOM 802 O O . GLN A 1 101 ? -18.769 -2.228 15.247 1.00 96.88 101 GLN A O 1
ATOM 807 N N . ASN A 1 102 ? -19.213 -4.397 15.634 1.00 97.00 102 ASN A N 1
ATOM 808 C CA . ASN A 1 102 ? -18.603 -4.420 16.972 1.00 97.00 102 ASN A CA 1
ATOM 809 C C . ASN A 1 102 ? -17.127 -4.007 16.945 1.00 97.00 102 ASN A C 1
ATOM 811 O O . ASN A 1 102 ? -16.710 -3.223 17.787 1.00 97.00 102 ASN A O 1
ATOM 815 N N . ALA A 1 103 ? -16.371 -4.439 15.931 1.00 96.06 103 ALA A N 1
ATOM 816 C CA . ALA A 1 103 ? -14.965 -4.077 15.780 1.00 96.06 103 ALA A CA 1
ATOM 817 C C . ALA A 1 103 ? -14.758 -2.554 15.731 1.00 96.06 103 ALA A C 1
ATOM 819 O O . ALA A 1 103 ? -13.866 -2.042 16.395 1.00 96.06 103 ALA A O 1
ATOM 820 N N . ALA A 1 104 ? -15.614 -1.831 15.000 1.00 96.38 104 ALA A N 1
ATOM 821 C CA . ALA A 1 104 ? -15.545 -0.374 14.904 1.00 96.38 104 ALA A CA 1
ATOM 822 C C . ALA A 1 104 ? -15.999 0.323 16.196 1.00 96.38 104 ALA A C 1
ATOM 824 O O . ALA A 1 104 ? -15.514 1.407 16.499 1.00 96.38 104 ALA A O 1
ATOM 825 N N . ARG A 1 105 ? -16.909 -0.297 16.962 1.00 96.12 105 ARG A N 1
ATOM 826 C CA . ARG A 1 105 ? -17.370 0.222 18.259 1.00 96.12 105 ARG A CA 1
ATOM 827 C C . ARG A 1 105 ? -16.341 0.074 19.370 1.00 96.12 105 ARG A C 1
ATOM 829 O O . ARG A 1 105 ? -16.244 0.957 20.210 1.00 96.12 105 ARG A O 1
ATOM 836 N N . THR A 1 106 ? -15.640 -1.057 19.421 1.00 96.88 106 THR A N 1
ATOM 837 C CA . THR A 1 106 ? -14.817 -1.409 20.588 1.00 96.88 106 THR A CA 1
ATOM 838 C C . THR A 1 106 ? -13.322 -1.215 20.367 1.00 96.88 106 THR A C 1
ATOM 840 O O . THR A 1 106 ? -12.564 -1.254 21.330 1.00 96.88 106 THR A O 1
ATOM 843 N N . ALA A 1 107 ? -12.860 -1.038 19.125 1.00 96.19 107 ALA A N 1
ATOM 844 C CA . ALA A 1 107 ? -11.449 -0.779 18.859 1.00 96.19 107 ALA A CA 1
ATOM 845 C C . ALA A 1 107 ? -11.036 0.621 19.344 1.00 96.19 107 ALA A C 1
ATOM 847 O O . ALA A 1 107 ? -11.629 1.625 18.959 1.00 96.19 107 ALA A O 1
ATOM 848 N N . GLN A 1 108 ? -9.959 0.685 20.128 1.00 95.69 108 GLN A N 1
ATOM 849 C CA . GLN A 1 108 ? -9.356 1.942 20.597 1.00 95.69 108 GLN A CA 1
ATOM 850 C C . GLN A 1 108 ? -8.491 2.632 19.530 1.00 95.69 108 GLN A C 1
ATOM 852 O O . GLN A 1 108 ? -8.202 3.823 19.616 1.00 95.69 108 GLN A O 1
ATOM 857 N N . HIS A 1 109 ? -8.077 1.887 18.504 1.00 96.81 109 HIS A N 1
ATOM 858 C CA . HIS A 1 109 ? -7.364 2.413 17.349 1.00 96.81 109 HIS A CA 1
ATOM 859 C C . HIS A 1 109 ? -7.956 1.829 16.073 1.00 96.81 109 HIS A C 1
ATOM 861 O O . HIS A 1 109 ? -8.146 0.618 15.965 1.00 96.81 109 HIS A O 1
ATOM 867 N N . GLN A 1 110 ? -8.200 2.687 15.087 1.00 97.06 110 GLN A N 1
ATOM 868 C CA . GLN A 1 110 ? -8.597 2.285 13.742 1.00 97.06 110 GLN A CA 1
ATOM 869 C C . GLN A 1 110 ? -7.584 2.838 12.742 1.00 97.06 110 GLN A C 1
ATOM 871 O O . GLN A 1 110 ? -7.207 4.007 12.814 1.00 97.06 110 GLN A O 1
ATOM 876 N N . ILE A 1 111 ? -7.125 1.991 11.820 1.00 97.56 111 ILE A N 1
ATOM 877 C CA . ILE A 1 111 ? -6.242 2.397 10.725 1.00 97.56 111 ILE A CA 1
ATOM 878 C C . ILE A 1 111 ? -7.050 2.352 9.436 1.00 97.56 111 ILE A C 1
ATOM 880 O O . ILE A 1 111 ? -7.492 1.281 9.017 1.00 97.56 111 ILE A O 1
ATOM 884 N N . VAL A 1 112 ? -7.242 3.511 8.811 1.00 96.12 112 VAL A N 1
ATOM 885 C CA . VAL A 1 112 ? -7.871 3.609 7.492 1.00 96.12 112 VAL A CA 1
ATOM 886 C C . VAL A 1 112 ? -6.776 3.691 6.438 1.00 96.12 112 VAL A C 1
ATOM 888 O O . VAL A 1 112 ? -5.924 4.578 6.478 1.00 96.12 112 VAL A O 1
ATOM 891 N N . PHE A 1 113 ? -6.809 2.750 5.500 1.00 94.75 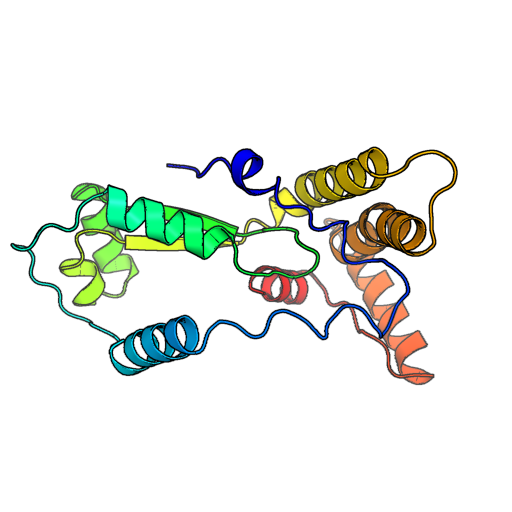113 PHE A N 1
ATOM 892 C CA . PHE A 1 113 ? -5.878 2.667 4.381 1.00 94.75 113 PHE A CA 1
ATOM 893 C C . PHE A 1 113 ? -6.485 3.357 3.166 1.00 94.75 113 PHE A C 1
ATOM 895 O O . PHE A 1 113 ? -7.596 3.018 2.753 1.00 94.75 113 PHE A O 1
ATOM 902 N N . VAL A 1 114 ? -5.753 4.298 2.574 1.00 94.81 114 VAL A N 1
ATOM 903 C CA . VAL A 1 114 ? -6.169 4.975 1.341 1.00 94.81 114 VAL A CA 1
ATOM 904 C C . VAL A 1 114 ? -5.077 4.887 0.284 1.00 94.81 114 VAL A C 1
ATOM 906 O O . VAL A 1 114 ? -3.888 4.823 0.595 1.00 94.81 114 VAL A O 1
ATOM 909 N N . THR A 1 115 ? -5.482 4.891 -0.984 1.00 94.12 115 THR A N 1
ATOM 910 C CA . THR A 1 115 ? -4.556 4.957 -2.118 1.00 94.12 115 THR A CA 1
ATOM 911 C C . THR A 1 115 ? -4.372 6.402 -2.567 1.00 94.12 115 THR A C 1
ATOM 913 O O . THR A 1 115 ? -5.351 7.084 -2.871 1.00 94.12 115 THR A O 1
ATOM 916 N N . ARG A 1 116 ? -3.125 6.851 -2.688 1.00 93.69 116 ARG A N 1
ATOM 917 C CA . ARG A 1 116 ? -2.721 8.213 -3.055 1.00 93.69 116 ARG A CA 1
ATOM 918 C C . ARG A 1 116 ? -2.223 8.287 -4.492 1.00 93.69 116 ARG A C 1
ATOM 920 O O . ARG A 1 116 ? -1.065 8.600 -4.764 1.00 93.69 116 ARG A O 1
ATOM 927 N N . GLN A 1 117 ? -3.105 7.960 -5.434 1.00 91.38 117 GLN A N 1
ATOM 928 C CA . GLN A 1 117 ? -2.780 8.001 -6.864 1.00 91.38 117 GLN A CA 1
ATOM 929 C C . GLN A 1 117 ? -2.268 9.360 -7.317 1.00 91.38 117 GLN A C 1
ATOM 931 O O . GLN A 1 117 ? -1.401 9.433 -8.177 1.00 91.38 117 GLN A O 1
ATOM 936 N N . ASP A 1 118 ? -2.794 10.427 -6.731 1.00 92.94 118 ASP A N 1
ATOM 937 C CA . ASP A 1 118 ? -2.398 11.806 -6.979 1.00 92.94 118 ASP A CA 1
ATOM 938 C C . ASP A 1 118 ? -0.891 12.048 -6.770 1.00 92.94 118 ASP A C 1
ATOM 940 O O . ASP A 1 118 ? -0.307 12.891 -7.451 1.00 92.94 118 ASP A O 1
ATOM 944 N N . LEU A 1 119 ? -0.233 11.247 -5.923 1.00 94.75 119 LEU A N 1
ATOM 945 C CA . LEU A 1 119 ? 1.199 11.348 -5.639 1.00 94.75 119 LEU A CA 1
ATOM 946 C C . LEU A 1 119 ? 2.094 10.652 -6.673 1.00 94.75 119 LEU A C 1
ATOM 948 O O . LEU A 1 119 ? 3.317 10.720 -6.558 1.00 94.75 119 LEU A O 1
ATOM 952 N N . TRP A 1 120 ? 1.549 9.999 -7.707 1.00 94.31 120 TRP A N 1
ATOM 953 C CA . TRP A 1 120 ? 2.382 9.243 -8.652 1.00 94.31 120 TRP A CA 1
ATOM 954 C C . TRP A 1 120 ? 3.470 10.109 -9.306 1.00 94.31 120 TRP A C 1
ATOM 956 O O . TRP A 1 120 ? 4.579 9.638 -9.538 1.00 94.31 120 TRP A O 1
ATOM 966 N N . LYS A 1 121 ? 3.199 11.392 -9.575 1.00 95.88 121 LYS A N 1
ATOM 967 C CA . LYS A 1 121 ? 4.186 12.279 -10.208 1.00 95.88 121 LYS A CA 1
ATOM 968 C C . LYS A 1 121 ? 5.390 12.519 -9.303 1.00 95.88 121 LYS A C 1
ATOM 970 O O . LYS A 1 121 ? 6.523 12.355 -9.749 1.00 95.88 121 LYS A O 1
ATOM 975 N N . SER A 1 122 ? 5.150 12.873 -8.040 1.00 97.12 122 SER A N 1
ATOM 976 C CA . SER A 1 122 ? 6.225 13.151 -7.083 1.00 97.12 122 SER A CA 1
ATOM 977 C C . SER A 1 122 ? 7.007 11.886 -6.741 1.00 97.12 122 SER A C 1
ATOM 979 O O . SER A 1 122 ? 8.232 11.915 -6.720 1.00 97.12 122 SER A O 1
ATOM 981 N N . ARG A 1 123 ? 6.326 10.746 -6.572 1.00 96.19 123 ARG A N 1
ATOM 982 C CA . ARG A 1 123 ? 6.966 9.454 -6.275 1.00 96.19 123 ARG A CA 1
ATOM 983 C C . ARG A 1 123 ? 7.799 8.930 -7.448 1.00 96.19 123 ARG A C 1
ATOM 985 O O . ARG A 1 123 ? 8.896 8.418 -7.239 1.00 96.19 123 ARG A O 1
ATOM 992 N N . ALA A 1 124 ? 7.323 9.096 -8.684 1.00 96.94 124 ALA A N 1
ATOM 993 C CA . ALA A 1 124 ? 8.092 8.748 -9.878 1.00 96.94 124 ALA A CA 1
ATOM 994 C C . ALA A 1 124 ? 9.329 9.643 -10.032 1.00 96.94 124 ALA A C 1
ATOM 996 O O . ALA A 1 124 ? 10.410 9.137 -10.323 1.00 96.94 124 ALA A O 1
ATOM 997 N N . ALA A 1 125 ? 9.180 10.952 -9.802 1.00 97.88 125 ALA A N 1
ATOM 998 C CA . ALA A 1 125 ? 10.289 11.901 -9.845 1.00 97.88 125 ALA A CA 1
ATOM 999 C C . ALA A 1 125 ? 11.339 11.602 -8.767 1.00 97.88 125 ALA A C 1
ATOM 1001 O O . ALA A 1 125 ? 12.529 11.580 -9.068 1.00 97.88 125 ALA A O 1
ATOM 1002 N N . TRP A 1 126 ? 10.904 11.293 -7.544 1.00 97.62 126 TRP A N 1
ATOM 1003 C CA . TRP A 1 126 ? 11.797 10.892 -6.461 1.00 97.62 126 TRP A CA 1
ATOM 1004 C C . TRP A 1 126 ? 12.572 9.620 -6.819 1.00 97.62 126 TRP A C 1
ATOM 1006 O O . TRP A 1 126 ? 13.796 9.613 -6.750 1.00 97.62 126 TRP A O 1
ATOM 1016 N N . ASN A 1 127 ? 11.894 8.570 -7.297 1.00 97.06 127 ASN A N 1
ATOM 1017 C CA . ASN A 1 127 ? 12.566 7.339 -7.725 1.00 97.06 127 ASN A CA 1
ATOM 1018 C C . ASN A 1 127 ? 13.546 7.587 -8.884 1.00 97.06 127 ASN A C 1
ATOM 1020 O O . ASN A 1 127 ? 14.656 7.059 -8.880 1.00 97.06 127 ASN A O 1
ATOM 1024 N N . LEU A 1 128 ? 13.175 8.425 -9.857 1.00 97.62 128 LEU A N 1
ATOM 1025 C CA . LEU A 1 128 ? 14.075 8.826 -10.937 1.00 97.62 128 LEU A CA 1
ATOM 1026 C C . LEU A 1 128 ? 15.327 9.530 -10.395 1.00 97.62 128 LEU A C 1
ATOM 1028 O O . LEU A 1 128 ? 16.432 9.212 -10.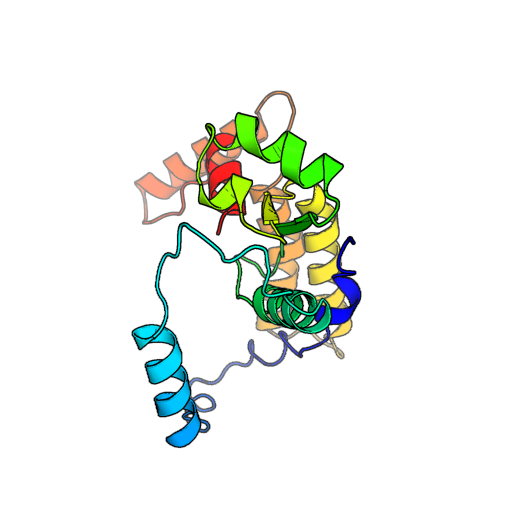831 1.00 97.62 128 LEU A O 1
ATOM 1032 N N . GLN A 1 129 ? 15.163 10.429 -9.424 1.00 97.88 129 GLN A N 1
ATOM 1033 C CA . GLN A 1 129 ? 16.271 11.116 -8.769 1.00 97.88 129 GLN A CA 1
ATOM 1034 C C . GLN A 1 129 ? 17.178 10.135 -8.020 1.00 97.88 129 GLN A C 1
ATOM 1036 O O . GLN A 1 129 ? 18.395 10.245 -8.112 1.00 97.88 129 GLN A O 1
ATOM 1041 N N . GLN A 1 130 ? 16.621 9.132 -7.337 1.00 96.56 130 GLN A N 1
ATOM 1042 C CA . GLN A 1 130 ? 17.438 8.111 -6.678 1.00 96.56 130 GLN A CA 1
ATOM 1043 C C . GLN A 1 130 ? 18.261 7.294 -7.688 1.00 96.56 130 GLN A C 1
ATOM 1045 O O . GLN A 1 130 ? 19.449 7.059 -7.463 1.00 96.56 130 GLN A O 1
ATOM 1050 N N . VAL A 1 131 ? 17.676 6.926 -8.840 1.00 96.06 131 VAL A N 1
ATOM 1051 C CA . VAL A 1 131 ? 18.441 6.301 -9.936 1.00 96.06 131 VAL A CA 1
ATOM 1052 C C . VAL A 1 131 ? 19.576 7.223 -10.372 1.00 96.06 131 VAL A C 1
ATOM 1054 O O . VAL A 1 131 ? 20.705 6.757 -10.498 1.00 96.06 131 VAL A O 1
ATOM 1057 N N . GLN A 1 132 ? 19.298 8.510 -10.588 1.00 96.31 132 GLN A N 1
ATOM 1058 C CA . GLN A 1 132 ? 20.292 9.492 -11.030 1.00 96.31 132 GLN A CA 1
ATOM 1059 C C . GLN A 1 132 ? 21.433 9.653 -10.022 1.00 96.31 132 GLN A C 1
ATOM 1061 O O . GLN A 1 132 ? 22.595 9.578 -10.409 1.00 96.31 132 GLN A O 1
ATOM 1066 N N . ASN A 1 133 ? 21.110 9.782 -8.737 1.00 96.69 133 ASN A N 1
ATOM 1067 C CA . ASN A 1 133 ? 22.086 9.925 -7.658 1.00 96.69 133 ASN A CA 1
ATOM 1068 C C . ASN A 1 133 ? 22.972 8.680 -7.493 1.00 96.69 133 ASN A C 1
ATOM 1070 O O . ASN A 1 133 ? 24.098 8.787 -7.017 1.00 96.69 133 ASN A O 1
ATOM 1074 N N . SER A 1 134 ? 22.488 7.501 -7.899 1.00 94.00 134 SER A N 1
ATOM 1075 C CA . SER A 1 134 ? 23.273 6.260 -7.861 1.00 94.00 134 SER A CA 1
ATOM 1076 C C . SER A 1 134 ? 24.323 6.150 -8.977 1.00 94.00 134 SER A C 1
ATOM 1078 O O . SER A 1 134 ? 25.165 5.251 -8.939 1.00 94.00 134 SER A O 1
ATOM 1080 N N . ILE A 1 135 ? 24.256 6.997 -10.011 1.00 94.69 135 ILE A N 1
ATOM 1081 C CA . ILE A 1 135 ? 25.141 6.911 -11.178 1.00 94.69 135 ILE A CA 1
ATOM 1082 C C . ILE A 1 135 ? 26.483 7.565 -10.847 1.00 94.69 135 ILE A C 1
ATOM 1084 O O . ILE A 1 135 ? 26.558 8.756 -10.560 1.00 94.69 135 ILE A O 1
ATOM 1088 N N . GLN A 1 136 ? 27.555 6.784 -10.955 1.00 92.12 136 GLN A N 1
ATOM 1089 C CA . GLN A 1 136 ? 28.930 7.271 -10.906 1.00 92.12 136 GLN A CA 1
ATOM 1090 C C . GLN A 1 136 ? 29.576 7.007 -12.270 1.00 92.12 136 GLN A C 1
ATOM 1092 O O . GLN A 1 136 ? 29.869 5.861 -12.608 1.00 92.12 136 GLN A O 1
ATOM 1097 N N . GLY A 1 137 ? 29.754 8.058 -13.075 1.00 92.44 137 GLY A N 1
ATOM 1098 C CA . GLY A 1 137 ? 30.246 7.941 -14.452 1.00 92.44 137 GLY A CA 1
ATOM 1099 C C . GLY A 1 137 ? 29.177 7.439 -15.429 1.00 92.44 137 GLY A C 1
ATOM 1100 O O . GLY A 1 137 ? 28.046 7.922 -15.426 1.00 92.44 137 GLY A O 1
ATOM 1101 N N . GLU A 1 138 ? 29.535 6.485 -16.291 1.00 91.88 138 GLU A N 1
ATOM 1102 C CA . GLU A 1 138 ? 28.617 5.944 -17.298 1.00 91.88 138 GLU A CA 1
ATOM 1103 C C . GLU A 1 138 ? 27.566 5.005 -16.678 1.00 91.88 138 GLU A C 1
ATOM 1105 O O . GLU A 1 138 ? 27.920 4.058 -15.968 1.00 91.88 138 GLU A O 1
ATOM 1110 N N . PRO A 1 139 ? 26.264 5.194 -16.970 1.00 93.25 139 PRO A N 1
ATOM 1111 C CA . PRO A 1 139 ? 25.220 4.384 -16.367 1.00 93.25 139 PRO A CA 1
ATOM 1112 C C . PRO A 1 139 ? 25.259 2.939 -16.869 1.00 93.25 139 PRO A C 1
ATOM 1114 O O . PRO A 1 139 ? 25.276 2.659 -18.076 1.00 93.25 139 PRO A O 1
ATOM 1117 N N . ASN A 1 140 ? 25.176 1.999 -15.931 1.00 94.81 140 ASN A N 1
ATOM 1118 C CA . ASN A 1 140 ? 25.058 0.581 -16.248 1.00 94.81 140 ASN A CA 1
ATOM 1119 C C . ASN A 1 140 ? 23.668 0.240 -16.834 1.00 94.81 140 ASN A C 1
ATOM 1121 O O . ASN A 1 140 ? 22.751 1.066 -16.879 1.00 94.81 140 ASN A O 1
ATOM 1125 N N . ASN A 1 141 ? 23.481 -1.003 -17.288 1.00 94.56 141 ASN A N 1
ATOM 1126 C CA . ASN A 1 141 ? 22.224 -1.435 -17.912 1.00 94.56 141 ASN A CA 1
ATOM 1127 C C . ASN A 1 141 ? 21.002 -1.310 -16.984 1.00 94.56 141 ASN A C 1
ATOM 1129 O O . ASN A 1 141 ? 19.923 -0.939 -17.452 1.00 94.56 141 ASN A O 1
ATOM 1133 N N . GLY A 1 142 ? 21.170 -1.581 -15.686 1.00 92.69 142 GLY A N 1
ATOM 1134 C CA . GLY A 1 142 ? 20.117 -1.445 -14.679 1.00 92.69 142 GLY A CA 1
ATOM 1135 C C . GLY A 1 142 ? 19.707 0.011 -14.472 1.00 92.69 142 GLY A C 1
ATOM 1136 O O . GLY A 1 142 ? 18.521 0.330 -14.508 1.00 92.69 142 GLY A O 1
ATOM 1137 N N . GLN A 1 143 ? 20.679 0.916 -14.373 1.00 94.94 143 GLN A N 1
ATOM 1138 C CA . GLN A 1 143 ? 20.449 2.359 -14.266 1.00 94.94 143 GLN A CA 1
ATOM 1139 C C . GLN A 1 143 ? 19.786 2.912 -15.530 1.00 94.94 143 GLN A C 1
ATOM 1141 O O . GLN A 1 143 ? 18.775 3.602 -15.438 1.00 94.94 143 GLN A O 1
ATOM 1146 N N . LYS A 1 144 ? 20.254 2.532 -16.728 1.00 96.44 144 LYS A N 1
ATOM 1147 C CA . LYS A 1 144 ? 19.598 2.890 -18.003 1.00 96.44 144 LYS A CA 1
ATOM 1148 C C . LYS A 1 144 ? 18.146 2.403 -18.058 1.00 96.44 144 LYS A C 1
ATOM 1150 O O . LYS A 1 144 ? 17.274 3.111 -18.569 1.00 96.44 144 LYS A O 1
ATOM 1155 N N . ALA A 1 145 ? 17.876 1.201 -17.545 1.00 95.94 145 ALA A N 1
ATOM 1156 C CA . ALA A 1 145 ? 16.519 0.679 -17.435 1.00 95.94 145 ALA A CA 1
ATOM 1157 C C . ALA A 1 145 ? 15.682 1.493 -16.439 1.00 95.94 145 ALA A C 1
ATOM 1159 O O . ALA A 1 145 ? 14.585 1.901 -16.806 1.00 95.94 145 ALA A O 1
ATOM 1160 N N . GLY A 1 146 ? 16.212 1.803 -15.252 1.00 95.75 146 GLY A N 1
ATOM 1161 C CA . GLY A 1 146 ? 15.559 2.643 -14.244 1.00 95.75 146 GLY A CA 1
ATOM 1162 C C . GLY A 1 146 ? 15.220 4.044 -14.760 1.00 95.75 146 GLY A C 1
ATOM 1163 O O . GLY A 1 146 ? 14.082 4.489 -14.621 1.00 95.75 146 GLY A O 1
ATOM 1164 N N . LEU A 1 147 ? 16.157 4.695 -15.459 1.00 97.44 147 LEU A N 1
ATOM 1165 C CA . LEU A 1 147 ? 15.950 6.002 -16.093 1.00 97.44 147 LEU A CA 1
ATOM 1166 C C . LEU A 1 147 ? 14.797 5.964 -17.108 1.00 97.44 147 LEU A C 1
ATOM 1168 O O . LEU A 1 147 ? 13.929 6.835 -17.094 1.00 97.44 147 LEU A O 1
ATOM 1172 N N . ARG A 1 148 ? 14.733 4.940 -17.975 1.00 98.00 148 ARG A N 1
ATOM 1173 C CA . ARG A 1 148 ? 13.584 4.768 -18.888 1.00 98.00 148 ARG A CA 1
ATOM 1174 C C . ARG A 1 148 ? 12.301 4.419 -18.144 1.00 98.00 148 ARG A C 1
ATOM 1176 O O . ARG A 1 148 ? 11.231 4.855 -18.560 1.00 98.00 148 ARG A O 1
ATOM 1183 N N . TYR A 1 149 ? 12.392 3.605 -17.101 1.00 97.12 149 TYR A N 1
ATOM 1184 C CA . TYR A 1 149 ? 11.238 3.116 -16.368 1.00 97.12 149 TYR A CA 1
ATOM 1185 C C . TYR A 1 149 ? 10.509 4.272 -15.684 1.00 97.12 149 TYR A C 1
ATOM 1187 O O . TYR A 1 149 ? 9.368 4.569 -16.037 1.00 97.12 149 TYR A O 1
ATOM 1195 N N . TYR A 1 150 ? 11.195 4.995 -14.799 1.00 97.50 150 TYR A N 1
ATOM 1196 C CA . TYR A 1 150 ? 10.609 6.122 -14.074 1.00 97.50 150 TYR A CA 1
ATOM 1197 C C . TYR A 1 150 ? 10.459 7.376 -14.938 1.00 97.50 150 TYR A C 1
ATOM 1199 O O . TYR A 1 150 ? 9.505 8.124 -14.755 1.00 97.50 150 TYR A O 1
ATOM 1207 N N . GLY A 1 151 ? 11.347 7.593 -15.914 1.00 97.12 151 GLY A N 1
ATOM 1208 C CA . GLY A 1 151 ? 11.312 8.782 -16.769 1.00 97.12 151 GLY A CA 1
ATOM 1209 C C . GLY A 1 151 ? 10.364 8.692 -17.968 1.00 97.12 151 GLY A C 1
ATOM 1210 O O . GLY A 1 151 ? 9.953 9.725 -18.488 1.00 97.12 151 GLY A O 1
ATOM 1211 N N . LYS A 1 152 ? 10.008 7.486 -18.437 1.00 96.25 152 LYS A N 1
ATOM 1212 C CA . LYS A 1 152 ? 9.139 7.306 -19.618 1.00 96.25 152 LYS A CA 1
ATOM 1213 C C . LYS A 1 152 ? 7.962 6.380 -19.354 1.00 96.25 152 LYS A C 1
ATOM 1215 O O . LYS A 1 152 ? 6.821 6.775 -19.582 1.00 96.25 152 LYS A O 1
ATOM 1220 N N . LEU A 1 153 ? 8.219 5.159 -18.883 1.00 94.94 153 LEU A N 1
ATOM 1221 C CA . LEU A 1 153 ? 7.165 4.149 -18.774 1.00 94.94 153 LEU A CA 1
ATOM 1222 C C . LEU A 1 153 ? 6.129 4.506 -17.702 1.00 94.94 153 LEU A C 1
ATOM 1224 O O . LEU A 1 153 ? 4.936 4.456 -17.983 1.00 94.94 153 LEU A O 1
ATOM 1228 N N . ILE A 1 154 ? 6.560 4.899 -16.503 1.00 94.62 154 ILE A N 1
ATOM 1229 C CA . ILE A 1 154 ? 5.644 5.294 -15.426 1.00 94.62 154 ILE A CA 1
ATOM 1230 C C . ILE A 1 154 ? 4.793 6.510 -15.829 1.00 94.62 154 ILE A C 1
ATOM 1232 O O . ILE A 1 154 ? 3.569 6.399 -15.747 1.00 94.62 154 ILE A O 1
ATOM 1236 N N . PRO A 1 155 ? 5.364 7.611 -16.361 1.00 94.38 155 PRO A N 1
ATOM 1237 C CA . PRO A 1 155 ? 4.576 8.712 -16.906 1.00 94.38 155 PRO A CA 1
ATOM 1238 C C . PRO A 1 155 ? 3.569 8.271 -17.963 1.00 94.38 155 PRO A C 1
ATOM 1240 O O . PRO A 1 155 ? 2.408 8.669 -17.897 1.00 94.38 155 PRO A O 1
ATOM 1243 N N . PHE A 1 156 ? 3.965 7.407 -18.897 1.00 93.00 156 PHE A N 1
ATOM 1244 C CA . PHE A 1 156 ? 3.050 6.878 -19.905 1.00 93.00 156 PHE A CA 1
ATOM 1245 C C . PHE A 1 156 ? 1.887 6.095 -19.277 1.00 93.00 156 PHE A C 1
ATOM 1247 O O . PHE A 1 156 ? 0.736 6.288 -19.663 1.00 93.00 156 PHE A O 1
ATOM 1254 N N . LEU A 1 157 ? 2.170 5.240 -18.291 1.00 91.56 157 LEU A N 1
ATOM 1255 C CA . LEU A 1 157 ? 1.175 4.368 -17.667 1.00 91.56 157 LEU A CA 1
ATOM 1256 C C . LEU A 1 157 ? 0.244 5.081 -16.687 1.00 91.56 157 LEU A C 1
ATOM 1258 O O . LEU A 1 157 ? -0.903 4.657 -16.579 1.00 91.56 157 LEU A O 1
ATOM 1262 N N . TYR A 1 158 ? 0.706 6.116 -15.981 1.00 91.62 158 TYR A N 1
ATOM 1263 C CA . TYR A 1 158 ? -0.049 6.787 -14.913 1.00 91.62 158 TYR A CA 1
ATOM 1264 C C . TYR A 1 158 ? -0.654 8.132 -15.332 1.00 91.62 158 TYR A C 1
ATOM 1266 O O . TYR A 1 158 ? -1.539 8.649 -14.648 1.00 91.62 158 TYR A O 1
ATOM 1274 N N . THR A 1 159 ? -0.251 8.699 -16.472 1.00 91.38 159 THR A N 1
ATOM 1275 C CA . THR A 1 159 ? -0.878 9.929 -16.970 1.00 91.38 159 THR A CA 1
ATOM 1276 C C . THR A 1 159 ? -2.307 9.654 -17.429 1.00 91.38 159 THR A C 1
ATOM 1278 O O . THR A 1 159 ? -2.558 8.841 -18.323 1.00 91.38 159 THR A O 1
ATOM 1281 N N . ASN A 1 160 ? -3.247 10.384 -16.834 1.00 87.12 160 ASN A N 1
ATOM 1282 C CA . ASN A 1 160 ? -4.609 10.511 -17.326 1.00 87.12 160 ASN A CA 1
ATOM 1283 C C . ASN A 1 160 ? -4.867 11.968 -17.668 1.00 87.12 160 ASN A C 1
ATOM 1285 O O . ASN A 1 160 ? -4.718 12.842 -16.814 1.00 87.12 160 ASN A O 1
ATOM 1289 N N . ASP A 1 161 ? -5.291 12.212 -18.894 1.00 87.12 161 ASP A N 1
ATOM 1290 C CA . ASP A 1 161 ? -5.852 13.487 -19.300 1.00 87.12 161 ASP A CA 1
ATOM 1291 C C . ASP A 1 161 ? -7.373 13.518 -19.026 1.00 87.12 161 ASP A C 1
ATOM 1293 O O . ASP A 1 161 ? -8.013 12.463 -18.898 1.00 87.12 161 ASP A O 1
ATOM 1297 N N . PRO A 1 162 ? -7.978 14.713 -18.914 1.00 87.00 162 PRO A N 1
ATOM 1298 C CA . PRO A 1 162 ? -9.415 14.848 -18.691 1.00 87.00 162 PRO A CA 1
ATOM 1299 C C . PRO A 1 162 ? -10.272 14.218 -19.796 1.00 87.00 162 PRO A C 1
ATOM 1301 O O . PRO A 1 162 ? -11.327 13.667 -19.486 1.00 87.00 162 PRO A O 1
ATOM 1304 N N . LEU A 1 163 ? -9.798 14.254 -21.048 1.00 90.06 163 LEU A N 1
ATOM 1305 C CA . LEU A 1 163 ? -10.520 13.793 -22.239 1.00 90.06 163 LEU A CA 1
ATOM 1306 C C . LEU A 1 163 ? -10.371 12.280 -22.494 1.00 90.06 163 LEU A C 1
ATOM 1308 O O . LEU A 1 163 ? -11.063 11.729 -23.344 1.00 90.06 163 LEU A O 1
ATOM 1312 N N . GLY A 1 164 ? -9.497 11.591 -21.755 1.00 88.19 164 GLY A N 1
ATOM 1313 C CA . GLY A 1 164 ? -9.251 10.156 -21.900 1.00 88.19 164 GLY A CA 1
ATOM 1314 C C . GLY A 1 164 ? -8.416 9.766 -23.127 1.00 88.19 164 GLY A C 1
ATOM 1315 O O . GLY A 1 164 ? -8.337 8.581 -23.452 1.00 88.19 164 GLY A O 1
ATOM 1316 N N . ILE A 1 165 ? -7.754 10.717 -23.785 1.00 90.88 165 ILE A N 1
ATOM 1317 C CA . ILE A 1 165 ? -6.910 10.481 -24.966 1.00 90.88 165 ILE A CA 1
ATOM 1318 C C . ILE A 1 165 ? -5.789 9.486 -24.641 1.00 90.88 165 ILE A C 1
ATOM 1320 O O . ILE A 1 165 ? -5.575 8.516 -25.370 1.00 90.88 165 ILE A O 1
ATOM 1324 N N . MET A 1 166 ? -5.117 9.656 -23.501 1.00 90.81 166 MET A N 1
ATOM 1325 C CA . MET A 1 166 ? -4.048 8.768 -23.039 1.00 90.81 166 MET A CA 1
ATOM 1326 C C . MET A 1 166 ? -4.535 7.348 -22.784 1.00 90.81 166 MET A C 1
ATOM 1328 O O . MET A 1 166 ? -3.759 6.403 -22.917 1.00 90.81 166 MET A O 1
ATOM 1332 N N . HIS A 1 167 ? -5.800 7.178 -22.398 1.00 91.06 167 HIS A N 1
ATOM 1333 C CA . HIS A 1 167 ? -6.393 5.853 -22.294 1.00 91.06 167 HIS A CA 1
ATOM 1334 C C . HIS A 1 167 ? -6.586 5.235 -23.682 1.00 91.06 167 HIS A C 1
ATOM 1336 O O . HIS A 1 167 ? -6.166 4.098 -23.880 1.00 91.06 167 HIS A O 1
ATOM 1342 N N . GLY A 1 168 ? -7.136 5.984 -24.644 1.00 92.62 168 GLY A N 1
ATOM 1343 C CA . GLY A 1 168 ? -7.311 5.517 -26.023 1.00 92.62 168 GLY A CA 1
ATOM 1344 C C . GLY A 1 168 ? -5.994 5.088 -26.677 1.00 92.62 168 GLY A C 1
ATOM 1345 O O . GLY A 1 168 ? -5.913 4.001 -27.245 1.00 92.62 168 GLY A O 1
ATOM 1346 N N . VAL A 1 169 ? -4.930 5.882 -26.509 1.00 92.62 169 VAL A N 1
ATOM 1347 C CA . VAL A 1 169 ? -3.578 5.553 -27.001 1.00 92.62 169 VAL A CA 1
ATOM 1348 C C . VAL A 1 169 ? -3.067 4.242 -26.399 1.00 92.62 169 VAL A C 1
ATOM 1350 O O . VAL A 1 169 ? -2.614 3.352 -27.119 1.00 92.62 169 VAL A O 1
ATOM 1353 N N . ARG A 1 170 ? -3.154 4.102 -25.073 1.00 92.75 170 ARG A N 1
ATOM 1354 C CA . ARG A 1 170 ? -2.722 2.905 -24.335 1.00 92.75 170 ARG A CA 1
ATOM 1355 C C . ARG A 1 170 ? -3.517 1.662 -24.726 1.00 92.75 170 ARG A C 1
ATOM 1357 O O . ARG A 1 170 ? -2.933 0.599 -24.925 1.00 92.75 170 ARG A O 1
ATOM 1364 N N . TRP A 1 171 ? -4.828 1.815 -24.871 1.00 92.62 171 TRP A N 1
ATOM 1365 C CA . TRP A 1 171 ? -5.736 0.755 -25.281 1.00 92.62 171 TRP A CA 1
ATOM 1366 C C . TRP A 1 171 ? -5.439 0.278 -26.704 1.00 92.62 171 TRP A C 1
ATOM 1368 O O . TRP A 1 171 ? -5.262 -0.923 -26.906 1.00 92.62 171 TRP A O 1
ATOM 1378 N N . LEU A 1 172 ? -5.297 1.201 -27.663 1.00 94.06 172 LEU A N 1
ATOM 1379 C CA . LEU A 1 172 ? -4.962 0.874 -29.050 1.00 94.06 172 LEU A CA 1
ATOM 1380 C C . LEU A 1 172 ? -3.605 0.170 -29.135 1.00 94.06 172 LEU A C 1
ATOM 1382 O O . LEU A 1 172 ? -3.495 -0.872 -29.776 1.00 94.06 172 LEU A O 1
ATOM 1386 N N . LEU A 1 173 ? -2.591 0.688 -28.434 1.00 92.94 173 LEU A N 1
ATOM 1387 C CA . LEU A 1 173 ? -1.280 0.046 -28.345 1.00 92.94 173 LEU A CA 1
ATOM 1388 C C . LEU A 1 173 ? -1.397 -1.380 -27.793 1.00 92.94 173 LEU A C 1
ATOM 1390 O O . LEU A 1 173 ? -0.835 -2.310 -28.366 1.00 92.94 173 LEU A O 1
ATOM 1394 N N . GLY A 1 174 ? -2.137 -1.560 -26.697 1.00 92.12 174 GLY A N 1
ATOM 1395 C CA . GLY A 1 174 ? -2.356 -2.864 -26.076 1.00 92.12 174 GLY A CA 1
ATOM 1396 C C . GLY A 1 174 ? -3.072 -3.855 -26.996 1.00 92.12 174 GLY A C 1
ATOM 1397 O O . GLY A 1 174 ? -2.726 -5.036 -27.005 1.00 92.12 174 GLY A O 1
ATOM 1398 N N . TRP A 1 175 ? -4.031 -3.381 -27.792 1.00 93.62 175 TRP A N 1
ATOM 1399 C CA . TRP A 1 175 ? -4.741 -4.181 -28.789 1.00 93.62 175 TRP A CA 1
ATOM 1400 C C . TRP A 1 175 ? -3.851 -4.589 -29.956 1.00 93.62 175 TRP A C 1
ATOM 1402 O O . TRP A 1 175 ? -3.750 -5.779 -30.246 1.00 93.62 175 TRP A O 1
ATOM 1412 N N . VAL A 1 176 ? -3.174 -3.626 -30.586 1.00 94.56 176 VAL A N 1
ATOM 1413 C CA . VAL A 1 176 ? -2.285 -3.881 -31.727 1.00 94.56 176 VAL A CA 1
ATOM 1414 C C . VAL A 1 176 ? -1.165 -4.828 -31.310 1.00 94.56 176 VAL A C 1
ATOM 1416 O O . VAL A 1 176 ? -0.977 -5.873 -31.921 1.00 94.56 176 VAL A O 1
ATOM 1419 N N . MET A 1 177 ? -0.457 -4.518 -30.223 1.00 94.56 177 MET A N 1
ATOM 1420 C CA . MET A 1 177 ? 0.657 -5.346 -29.757 1.00 94.56 177 MET A CA 1
ATOM 1421 C C . MET A 1 177 ? 0.185 -6.716 -29.263 1.00 94.56 177 MET A C 1
ATOM 1423 O O . MET A 1 177 ? 0.852 -7.720 -29.512 1.00 94.56 177 MET A O 1
ATOM 1427 N N . GLY A 1 178 ? -0.975 -6.757 -28.602 1.00 95.25 178 GLY A N 1
ATOM 1428 C CA . GLY A 1 178 ? -1.588 -7.978 -28.090 1.00 95.25 178 GLY A CA 1
ATOM 1429 C C . GLY A 1 178 ? -2.086 -8.940 -29.169 1.00 95.25 178 GLY A C 1
ATOM 1430 O O . GLY A 1 178 ? -2.312 -10.103 -28.854 1.00 95.25 178 GLY A O 1
ATOM 1431 N N . ALA A 1 179 ? -2.251 -8.487 -30.416 1.00 95.31 179 ALA A N 1
ATOM 1432 C CA . ALA A 1 179 ? -2.594 -9.354 -31.543 1.00 95.31 179 ALA A CA 1
ATOM 1433 C C . ALA A 1 179 ? -1.389 -10.168 -32.051 1.00 95.31 179 ALA A C 1
ATOM 1435 O O . ALA A 1 179 ? -1.570 -11.261 -32.577 1.00 95.31 179 ALA A O 1
A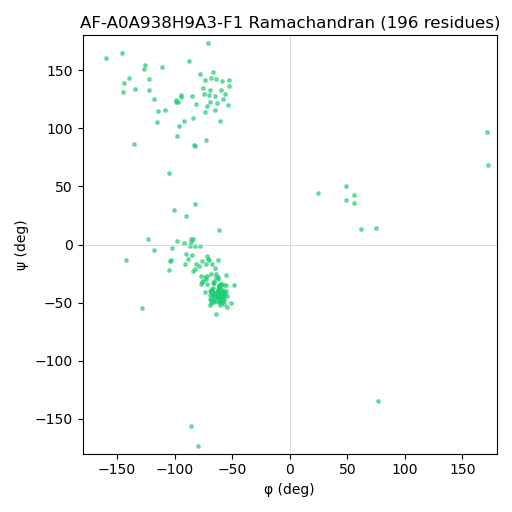TOM 1436 N N . PHE A 1 180 ? -0.163 -9.660 -31.871 1.00 96.19 180 PHE A N 1
ATOM 1437 C CA . PHE A 1 180 ? 1.056 -10.291 -32.393 1.00 96.19 180 PHE A CA 1
ATOM 1438 C C . PHE A 1 180 ? 1.890 -11.003 -31.324 1.00 96.19 180 PHE A C 1
ATOM 1440 O O . PHE A 1 180 ? 2.708 -11.858 -31.659 1.00 96.19 180 PHE A O 1
ATOM 1447 N N . LYS A 1 181 ? 1.734 -10.650 -30.040 1.00 93.62 181 LYS A N 1
ATOM 1448 C CA . LYS A 1 181 ? 2.471 -11.273 -28.929 1.00 93.62 181 LYS A CA 1
ATOM 1449 C C . LYS A 1 181 ? 1.789 -11.060 -27.573 1.00 93.62 181 LYS A C 1
ATOM 1451 O O . LYS A 1 181 ? 1.039 -10.096 -27.420 1.00 93.62 181 LYS A O 1
ATOM 1456 N N . PRO A 1 182 ? 2.108 -11.881 -26.551 1.00 95.56 182 PRO A N 1
ATOM 1457 C CA . PRO A 1 182 ? 1.719 -11.594 -25.174 1.00 95.56 182 PRO A CA 1
ATOM 1458 C C . PRO A 1 182 ? 2.175 -10.188 -24.765 1.00 95.56 182 PRO A C 1
ATOM 1460 O O . PRO A 1 182 ? 3.365 -9.865 -24.813 1.00 95.56 182 PRO A O 1
ATOM 1463 N N . PHE A 1 183 ? 1.220 -9.334 -24.401 1.00 91.69 183 PHE A N 1
ATOM 1464 C CA . PHE A 1 183 ? 1.473 -7.930 -24.101 1.00 91.69 183 PHE A CA 1
ATOM 1465 C C . PHE A 1 183 ? 0.570 -7.447 -22.966 1.00 91.69 183 PHE A C 1
ATOM 1467 O O . PHE A 1 183 ? -0.614 -7.786 -22.911 1.00 91.69 183 PHE A O 1
ATOM 1474 N N . TYR A 1 184 ? 1.131 -6.642 -22.062 1.00 87.94 184 TYR A N 1
ATOM 1475 C CA . TYR A 1 184 ? 0.365 -5.990 -21.004 1.00 87.94 184 TYR A CA 1
ATOM 1476 C C . TYR A 1 184 ? -0.623 -4.999 -21.620 1.00 87.94 184 TYR A C 1
ATOM 1478 O O . TYR A 1 184 ? -0.222 -4.147 -22.408 1.00 87.94 184 TYR A O 1
ATOM 1486 N N . ARG A 1 185 ? -1.906 -5.092 -21.267 1.00 88.12 185 ARG A N 1
ATOM 1487 C CA . ARG A 1 185 ? -2.946 -4.190 -21.772 1.00 88.12 185 ARG A CA 1
ATOM 1488 C C . ARG A 1 185 ? -3.207 -3.095 -20.742 1.00 88.12 185 ARG A C 1
ATOM 1490 O O . ARG A 1 185 ? -4.007 -3.328 -19.847 1.00 88.12 185 ARG A O 1
ATOM 1497 N N . PRO A 1 186 ? -2.547 -1.928 -20.837 1.00 82.56 186 PRO A N 1
ATOM 1498 C CA . PRO A 1 186 ? -2.780 -0.847 -19.893 1.00 82.56 186 PRO A CA 1
ATOM 1499 C C . PRO A 1 186 ? -4.212 -0.319 -20.011 1.00 82.56 186 PRO A C 1
ATOM 1501 O O . PRO A 1 186 ? -4.589 0.256 -21.035 1.00 82.56 186 PRO A O 1
ATOM 1504 N N . GLY A 1 187 ? -5.001 -0.478 -18.953 1.00 78.12 187 GLY A N 1
ATOM 1505 C CA . GLY A 1 187 ? -6.359 0.055 -18.907 1.00 78.12 187 GLY A CA 1
ATOM 1506 C C . GLY A 1 187 ? -6.457 1.542 -18.588 1.00 78.12 187 GLY A C 1
ATOM 1507 O O . GLY A 1 187 ? -5.479 2.291 -18.535 1.00 78.12 187 GLY A O 1
ATOM 1508 N N . GLY A 1 188 ? -7.700 1.983 -18.404 1.00 83.19 188 GLY A N 1
ATOM 1509 C CA . GLY A 1 188 ? -8.046 3.369 -18.087 1.00 83.19 188 GLY A CA 1
ATOM 1510 C C . GLY A 1 188 ? -7.984 3.690 -16.593 1.00 83.19 188 GLY A C 1
ATOM 1511 O O . GLY A 1 188 ? -7.321 3.016 -15.806 1.00 83.19 188 GLY A O 1
ATOM 1512 N N . LYS A 1 189 ? -8.737 4.717 -16.185 1.00 84.75 189 LYS A N 1
ATOM 1513 C CA . LYS A 1 189 ? -8.789 5.203 -14.792 1.00 84.75 189 LYS A CA 1
ATOM 1514 C C . LYS A 1 189 ? -9.166 4.105 -13.786 1.00 84.75 189 LYS A C 1
ATOM 1516 O O . LYS A 1 189 ? -8.597 4.042 -12.701 1.00 84.75 189 LYS A O 1
ATOM 1521 N N . ALA A 1 190 ? -10.109 3.230 -14.143 1.00 86.88 190 ALA A N 1
ATOM 1522 C CA . ALA A 1 190 ? -10.548 2.142 -13.268 1.00 86.88 190 ALA A CA 1
ATOM 1523 C C . ALA A 1 190 ? -9.436 1.116 -13.008 1.00 86.88 190 ALA A C 1
ATOM 1525 O O . ALA A 1 190 ? -9.228 0.723 -11.865 1.00 86.88 190 ALA A O 1
ATOM 1526 N N . GLU A 1 191 ? -8.687 0.737 -14.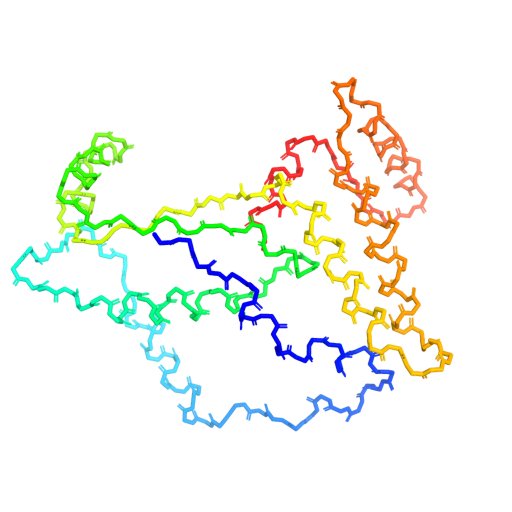043 1.00 85.25 191 GLU A N 1
ATOM 1527 C CA . GLU A 1 191 ? -7.573 -0.197 -13.889 1.00 85.25 191 GLU A CA 1
ATOM 1528 C C . GLU A 1 191 ? -6.439 0.426 -13.082 1.00 85.25 191 GLU A C 1
ATOM 1530 O O . GLU A 1 191 ? -5.924 -0.205 -12.166 1.00 85.25 191 GLU A O 1
ATOM 1535 N N . GLN A 1 192 ? -6.105 1.693 -13.339 1.00 85.56 192 GLN A N 1
ATOM 1536 C CA . GLN A 1 192 ? -5.118 2.386 -12.517 1.00 85.56 192 GLN A CA 1
ATOM 1537 C C . GLN A 1 192 ? -5.538 2.446 -11.044 1.00 85.56 192 GLN A C 1
ATOM 1539 O O . GLN A 1 192 ? -4.687 2.230 -10.183 1.00 85.56 192 GLN A O 1
ATOM 1544 N N . ARG A 1 193 ? -6.827 2.701 -10.733 1.00 88.12 193 ARG A N 1
ATOM 1545 C CA . ARG A 1 193 ? -7.367 2.590 -9.355 1.00 88.12 193 ARG A CA 1
ATOM 1546 C C . ARG A 1 193 ? -7.022 1.254 -8.733 1.00 88.12 193 ARG A C 1
ATOM 1548 O O . ARG A 1 193 ? -6.426 1.239 -7.667 1.00 88.12 193 ARG A O 1
ATOM 1555 N N . ILE A 1 194 ? -7.294 0.161 -9.436 1.00 87.69 194 ILE A N 1
ATOM 1556 C CA . ILE A 1 194 ? -6.966 -1.189 -8.969 1.00 87.69 194 ILE A CA 1
ATOM 1557 C C . ILE A 1 194 ? -5.452 -1.362 -8.781 1.00 87.69 194 ILE A C 1
ATOM 1559 O O . ILE A 1 194 ? -5.024 -1.925 -7.780 1.00 87.69 194 ILE A O 1
ATOM 1563 N N . VAL A 1 195 ? -4.629 -0.860 -9.706 1.00 86.00 195 VAL A N 1
ATOM 1564 C CA . VAL A 1 195 ? -3.161 -0.949 -9.607 1.00 86.00 195 VAL A CA 1
ATOM 1565 C C . VAL A 1 195 ? -2.626 -0.223 -8.376 1.00 86.00 195 VAL A C 1
ATOM 1567 O O . VAL A 1 195 ? -1.675 -0.703 -7.777 1.00 86.00 195 VAL A O 1
ATOM 1570 N N . ALA A 1 196 ? -3.231 0.888 -7.960 1.00 86.88 196 ALA A N 1
ATOM 1571 C CA . ALA A 1 196 ? -2.789 1.609 -6.767 1.00 86.88 196 ALA A CA 1
ATOM 1572 C C . ALA A 1 196 ? -3.070 0.867 -5.448 1.00 86.88 196 ALA A C 1
ATOM 1574 O O . ALA A 1 196 ? -2.514 1.249 -4.424 1.00 86.88 196 ALA A O 1
ATOM 1575 N N . HIS A 1 197 ? -3.897 -0.183 -5.469 1.00 84.56 197 HIS A N 1
ATOM 1576 C CA . HIS A 1 197 ? -4.110 -1.077 -4.328 1.00 84.56 197 HIS A CA 1
ATOM 1577 C C . HIS A 1 197 ? -3.094 -2.237 -4.259 1.00 84.56 197 HIS A C 1
ATOM 1579 O O . HIS A 1 197 ? -3.205 -3.061 -3.352 1.00 84.56 197 HIS A O 1
ATOM 1585 N N . LYS A 1 198 ? -2.158 -2.339 -5.216 1.00 73.81 198 LYS A N 1
ATOM 1586 C CA . LYS A 1 198 ? -1.107 -3.369 -5.267 1.00 73.81 198 LYS A CA 1
ATOM 1587 C C . LYS A 1 198 ? 0.205 -2.860 -4.683 1.00 73.81 198 LYS A C 1
ATOM 1589 O O . LYS A 1 198 ? 0.837 -3.646 -3.954 1.00 73.81 198 LYS A O 1
#

Nearest PDB structures (foldseek):
  3bem-assembly1_A  TM=7.763E-01  e=1.344E-03  Bacillus subtilis
  3gag-assembly2_D  TM=6.617E-01  e=7.196E-04  Streptococcus mutans
  3gag-assembly2_C  TM=6.495E-01  e=7.196E-04  Streptococcus mutans
  1nox-assembly1_A-2  TM=7.239E-01  e=6.977E-03  Thermus thermophilus HB8
  3of4-assembly2_C-2  TM=7.395E-01  e=1.163E-02  Idiomarina loihiensis

Radius of gyration: 21.58 Å; Cα contacts (8 Å, |Δi|>4): 161; chains: 1; bounding box: 53×36×62 Å

Solvent-accessible surface area (backbone atoms only — not comparable to full-atom values): 12035 Å² total; per-residue (Å²): 106,82,76,68,65,79,76,71,67,76,72,71,76,74,75,74,57,62,94,59,101,75,72,86,82,81,74,78,75,56,73,67,61,55,52,58,50,49,52,53,61,74,65,62,72,92,78,51,71,49,68,76,86,61,82,79,61,67,67,60,54,51,56,50,51,59,56,57,69,68,57,83,44,70,90,71,44,70,34,63,46,60,47,65,42,61,51,69,69,62,39,58,63,43,17,68,78,53,72,65,36,53,38,48,67,32,46,72,64,46,77,48,81,46,66,40,68,86,47,50,63,61,34,32,52,50,52,33,47,53,48,56,73,69,51,75,80,78,69,50,74,43,46,53,48,43,47,46,38,37,71,44,50,46,52,64,73,68,53,73,53,97,85,41,58,51,32,54,54,37,40,51,50,21,50,60,48,42,73,80,40,99,53,79,64,52,61,47,72,70,49,50,56,57,56,49,77,78

Mean predicted aligned error: 8.66 Å

Foldseek 3Di:
DWPPCVVLPPPDPPVPLDPDPPPPPPDDDDPVVVVVVVVCVVPDDPDQADDLPDDDDPVVVVVVVSVVQPDDAPPNLSQKTKDKDQDPVVLVVVCVVVVNTNNSVRDNIDIDMDGNLVCLLVSLVVQLVVLVVPDDPDDDPSSVVSNCCSVPVSCLLSDDDPVRVSQVVQQVCQVVVVVPDDDDRRHGPVVVRVSSVD

pLDDT: mean 85.75, std 19.16, range [34.56, 98.0]

Sequence (198 aa):
MSLDLEKIGSLDSYSCLGNGRSKLRERLPSCMHSQSFQEIVDFRRSNRLFDTNTPVPEEVIQRSLERAALSPNSSNMQLWEFHWIKSAEALASMVPLCLNQNAARTAQHQIVFVTRQDLWKSRAAWNLQQVQNSIQGEPNNGQKAGLRYYGKLIPFLYTNDPLGIMHGVRWLLGWVMGAFKPFYRPGGKAEQRIVAHK